Protein AF-A0A924KWG8-F1 (afdb_monomer_lite)

pLDDT: mean 89.75, std 15.03, range [38.03, 98.75]

Sequence (247 aa):
MNLPKLALPILLLSLVAGCERKPQADQVEQKSQVKQSAAPIAPAPQITFTQWGPNSTPVGEVFNKQPNGQSAIWFGITASTALTGMEGWFGDKRLDEASVNQTGGALIVPSDLLSKPGRFPVYLVHTASKKRYDLGSFDVLPSEKDVPSLTISKWGPDSTVKGQVFNKQSNGASAIWWQAEGWVNPKAMEVWFDKQKLQDAALVSYKGGSVLVPQSAITSVGKFPVYLVHKSSGTKYEIGTFEVTAK

Structure (mmCIF, N/CA/C/O backbone):
data_AF-A0A924KWG8-F1
#
_entry.id   AF-A0A924KWG8-F1
#
loop_
_atom_site.group_PDB
_atom_site.id
_atom_site.type_symbol
_atom_site.label_atom_id
_atom_site.label_alt_id
_atom_site.label_comp_id
_atom_site.label_asym_id
_atom_site.label_entity_id
_atom_site.label_seq_id
_atom_site.pdbx_PDB_ins_code
_atom_site.Cartn_x
_atom_site.Cartn_y
_atom_site.Cartn_z
_atom_site.occupancy
_atom_site.B_iso_or_equiv
_atom_site.auth_seq_id
_atom_site.auth_comp_id
_atom_site.auth_asym_id
_atom_site.auth_atom_id
_atom_site.pdbx_PDB_model_num
ATOM 1 N N . MET A 1 1 ? -27.344 -35.890 -7.525 1.00 45.84 1 MET A N 1
ATOM 2 C CA . MET A 1 1 ? -26.185 -35.262 -8.195 1.00 45.84 1 MET A CA 1
ATOM 3 C C . MET A 1 1 ? -25.057 -36.279 -8.206 1.00 45.84 1 MET A C 1
ATOM 5 O O . MET A 1 1 ? -24.528 -36.592 -7.150 1.00 45.84 1 MET A O 1
ATOM 9 N N . ASN A 1 2 ? -24.790 -36.872 -9.371 1.00 38.59 2 ASN A N 1
ATOM 10 C CA . ASN A 1 2 ? -23.779 -37.914 -9.560 1.00 38.59 2 ASN A CA 1
ATOM 11 C C . ASN A 1 2 ? -22.414 -37.271 -9.840 1.00 38.59 2 ASN A C 1
ATOM 13 O O . ASN A 1 2 ? -22.281 -36.517 -10.800 1.00 38.59 2 ASN A O 1
ATOM 17 N N . LEU A 1 3 ? -21.416 -37.582 -9.013 1.00 38.03 3 LEU A N 1
ATOM 18 C CA . LEU A 1 3 ? -20.009 -37.252 -9.249 1.00 38.03 3 LEU A CA 1
ATOM 19 C C . LEU A 1 3 ? -19.365 -38.341 -10.125 1.00 38.03 3 LEU A C 1
ATOM 21 O O . LEU A 1 3 ? -19.467 -39.519 -9.768 1.00 38.03 3 LEU A O 1
ATOM 25 N N . PRO A 1 4 ? -18.671 -38.005 -11.226 1.00 56.59 4 PRO A N 1
ATOM 26 C CA . PRO A 1 4 ? -17.853 -38.976 -11.935 1.00 56.59 4 PRO A CA 1
ATOM 27 C C . PRO A 1 4 ? -16.483 -39.132 -11.256 1.00 56.59 4 PRO A C 1
ATOM 29 O O . PRO A 1 4 ? -15.797 -38.160 -10.944 1.00 56.59 4 PRO A O 1
ATOM 32 N N . LYS A 1 5 ? -16.088 -40.392 -11.043 1.00 51.19 5 LYS A N 1
ATOM 33 C CA . LYS A 1 5 ? -14.739 -40.809 -10.638 1.00 51.19 5 LYS A CA 1
ATOM 34 C C . LYS A 1 5 ? -13.766 -40.526 -11.787 1.00 51.19 5 LYS A C 1
ATOM 36 O O . LYS A 1 5 ? -13.912 -41.125 -12.850 1.00 51.19 5 LYS A O 1
ATOM 41 N N . LEU A 1 6 ? -12.770 -39.662 -11.578 1.00 51.19 6 LEU A N 1
ATOM 42 C CA . LEU A 1 6 ? -11.629 -39.551 -12.491 1.00 51.19 6 LEU A CA 1
ATOM 43 C C . LEU A 1 6 ? -10.570 -40.593 -12.117 1.00 51.19 6 LEU A C 1
ATOM 45 O O . LEU A 1 6 ? -10.028 -40.584 -11.013 1.00 51.19 6 LEU A O 1
ATOM 49 N N . ALA A 1 7 ? -10.310 -41.495 -13.059 1.00 56.00 7 ALA A N 1
ATOM 50 C CA . ALA A 1 7 ? -9.232 -42.467 -13.016 1.00 56.00 7 ALA A CA 1
ATOM 51 C C . ALA A 1 7 ? -7.893 -41.801 -13.378 1.00 56.00 7 ALA A C 1
ATOM 53 O O . ALA A 1 7 ? -7.806 -41.010 -14.316 1.00 56.00 7 ALA A O 1
ATOM 54 N N . LEU A 1 8 ? -6.859 -42.148 -12.614 1.00 46.31 8 LEU A N 1
ATOM 55 C CA . LEU A 1 8 ? -5.464 -41.752 -12.796 1.00 46.31 8 LEU A CA 1
ATOM 56 C C . LEU A 1 8 ? -4.828 -42.598 -13.919 1.00 46.31 8 LEU A C 1
ATOM 58 O O . LEU A 1 8 ? -4.894 -43.827 -13.822 1.00 46.31 8 LEU A O 1
ATOM 62 N N . PRO A 1 9 ? -4.175 -42.022 -14.944 1.00 58.09 9 PRO A N 1
ATOM 63 C CA . PRO A 1 9 ? -3.347 -42.809 -15.844 1.00 58.09 9 PRO A CA 1
ATOM 64 C C . PRO A 1 9 ? -1.924 -42.949 -15.288 1.00 58.09 9 PRO A C 1
ATOM 66 O O . PRO A 1 9 ? -1.241 -41.976 -14.973 1.00 58.09 9 PRO A O 1
ATOM 69 N N . ILE A 1 10 ? -1.502 -44.207 -15.188 1.00 51.00 10 ILE A N 1
ATOM 70 C CA . ILE A 1 10 ? -0.137 -44.674 -14.943 1.00 51.00 10 ILE A CA 1
ATOM 71 C C . ILE A 1 10 ? 0.701 -44.347 -16.186 1.00 51.00 10 ILE A C 1
ATOM 73 O O . ILE A 1 10 ? 0.379 -44.812 -17.279 1.00 51.00 10 ILE A O 1
ATOM 77 N N . LEU A 1 11 ? 1.772 -43.561 -16.034 1.00 53.34 11 LEU A N 1
ATOM 78 C CA . LEU A 1 11 ? 2.724 -43.293 -17.113 1.00 53.34 11 LEU A CA 1
ATOM 79 C C . LEU A 1 11 ? 3.871 -44.317 -17.058 1.00 53.34 11 LEU A C 1
ATOM 81 O O . LEU A 1 11 ? 4.620 -44.375 -16.084 1.00 53.34 11 LEU A O 1
ATOM 85 N N . LEU A 1 12 ? 3.976 -45.130 -18.113 1.00 54.12 12 LEU A N 1
ATOM 86 C CA . LEU A 1 12 ? 5.040 -46.107 -18.345 1.00 54.12 12 LEU A CA 1
ATOM 87 C C . LEU A 1 12 ? 6.402 -45.421 -18.564 1.00 54.12 12 LEU A C 1
ATOM 89 O O . LEU A 1 12 ? 6.546 -44.576 -19.447 1.00 54.12 12 LEU A O 1
ATOM 93 N N . LEU A 1 13 ? 7.423 -45.877 -17.829 1.00 50.53 13 LEU A N 1
ATOM 94 C CA . LEU A 1 13 ? 8.836 -45.691 -18.169 1.00 50.53 13 LEU A CA 1
ATOM 95 C C . LEU A 1 13 ? 9.168 -46.492 -19.436 1.00 50.53 13 LEU A C 1
ATOM 97 O O . LEU A 1 13 ? 9.014 -47.711 -19.453 1.00 50.53 13 LEU A O 1
ATOM 101 N N . SER A 1 14 ? 9.692 -45.822 -20.462 1.00 56.50 14 SER A N 1
ATOM 102 C CA . SER A 1 14 ? 10.343 -46.475 -21.602 1.00 56.50 14 SER A CA 1
ATOM 103 C C . SER A 1 14 ? 11.849 -46.229 -21.526 1.00 56.50 14 SER A C 1
ATOM 105 O O . SER A 1 14 ? 12.318 -45.121 -21.776 1.00 56.50 14 SER A O 1
ATOM 107 N N . LEU A 1 15 ? 12.598 -47.270 -21.153 1.00 54.81 15 LEU A N 1
ATOM 108 C CA . LEU A 1 15 ? 14.038 -47.370 -21.379 1.00 54.81 15 LEU A CA 1
ATOM 109 C C . LEU A 1 15 ? 14.273 -47.589 -22.877 1.00 54.81 15 LEU A C 1
ATOM 111 O O . LEU A 1 15 ? 13.795 -48.580 -23.426 1.00 54.81 15 LEU A O 1
ATOM 115 N N . VAL A 1 16 ? 15.039 -46.710 -23.523 1.00 61.69 16 VAL A N 1
ATOM 116 C CA . VAL A 1 16 ? 15.613 -46.992 -24.844 1.00 61.69 16 VAL A CA 1
ATOM 117 C C . VAL A 1 16 ? 17.122 -47.089 -24.694 1.00 61.69 16 VAL A C 1
ATOM 119 O O . VAL A 1 16 ? 17.798 -46.148 -24.280 1.00 61.69 16 VAL A O 1
ATOM 122 N N . ALA A 1 17 ? 17.610 -48.289 -24.984 1.00 55.50 17 ALA A N 1
ATOM 123 C CA . ALA A 1 17 ? 19.002 -48.678 -24.984 1.00 55.50 17 ALA A CA 1
ATOM 124 C C . ALA A 1 17 ? 19.715 -48.235 -26.272 1.00 55.50 17 ALA A C 1
ATOM 126 O O . ALA A 1 17 ? 19.131 -48.246 -27.350 1.00 55.50 17 ALA A O 1
ATOM 127 N N . GLY A 1 18 ? 21.004 -47.922 -26.121 1.00 46.59 18 GLY A N 1
ATOM 128 C CA . GLY A 1 18 ? 22.089 -48.413 -26.975 1.00 46.59 18 GLY A CA 1
ATOM 129 C C . GLY A 1 18 ? 22.085 -48.054 -28.463 1.00 46.59 18 GLY A C 1
ATOM 130 O O . GLY A 1 18 ? 21.481 -48.741 -29.277 1.00 46.59 18 GLY A O 1
ATOM 131 N N . CYS A 1 19 ? 22.932 -47.094 -28.837 1.00 56.31 19 CYS A N 1
ATOM 132 C CA . CYS A 1 19 ? 23.615 -47.120 -30.131 1.00 56.31 19 CYS A CA 1
ATOM 133 C C . CYS A 1 19 ? 25.109 -46.849 -29.924 1.00 56.31 19 CYS A C 1
ATOM 135 O O . CYS A 1 19 ? 25.508 -45.787 -29.441 1.00 56.31 19 CYS A O 1
ATOM 137 N N . GLU A 1 20 ? 25.906 -47.859 -30.272 1.00 56.88 20 GLU A N 1
ATOM 138 C CA . GLU A 1 20 ? 27.366 -47.870 -30.322 1.00 56.88 20 GLU A CA 1
ATOM 139 C C . GLU A 1 20 ? 27.915 -46.721 -31.178 1.00 56.88 20 GLU A C 1
ATOM 141 O O . GLU A 1 20 ? 27.509 -46.521 -32.324 1.00 56.88 20 GLU A O 1
ATOM 146 N N . ARG A 1 21 ? 28.899 -45.988 -30.644 1.00 57.09 21 ARG A N 1
ATOM 147 C CA . ARG A 1 21 ? 29.742 -45.079 -31.428 1.00 57.09 21 ARG A CA 1
ATOM 148 C C . ARG A 1 21 ? 31.073 -45.755 -31.737 1.00 57.09 21 ARG A C 1
ATOM 150 O O . ARG A 1 21 ? 31.808 -46.131 -30.829 1.00 57.09 21 ARG A O 1
ATOM 157 N N . LYS A 1 22 ? 31.380 -45.855 -33.032 1.00 62.22 22 LYS A N 1
ATOM 158 C CA . LYS A 1 22 ? 32.708 -46.190 -33.561 1.00 62.22 22 LYS A CA 1
ATOM 159 C C . LYS A 1 22 ? 33.747 -45.138 -33.132 1.00 62.22 22 LYS A C 1
ATOM 161 O O . LYS A 1 22 ? 33.425 -43.949 -33.158 1.00 62.22 22 LYS A O 1
ATOM 166 N N . PRO A 1 23 ? 34.990 -45.540 -32.817 1.00 57.09 23 PRO A N 1
ATOM 167 C CA . PRO A 1 23 ? 36.096 -44.610 -32.629 1.00 57.09 23 PRO A CA 1
ATOM 168 C C . PRO A 1 23 ? 36.528 -44.063 -33.996 1.00 57.09 23 PRO A C 1
ATOM 170 O O . PRO A 1 23 ? 36.961 -44.815 -34.869 1.00 57.09 23 PRO A O 1
ATOM 173 N N . GLN A 1 24 ? 36.359 -42.756 -34.197 1.00 57.97 24 GLN A N 1
ATOM 174 C CA . GLN A 1 24 ? 36.852 -42.048 -35.374 1.00 57.97 24 GLN A CA 1
ATOM 175 C C . GLN A 1 24 ? 38.184 -41.382 -35.029 1.00 57.97 24 GLN A C 1
ATOM 177 O O . GLN A 1 24 ? 38.319 -40.745 -33.988 1.00 57.97 24 GLN A O 1
ATOM 182 N N . ALA A 1 25 ? 39.151 -41.626 -35.908 1.00 54.94 25 ALA A N 1
ATOM 183 C CA . ALA A 1 25 ? 40.563 -41.320 -35.779 1.00 54.94 25 ALA A CA 1
ATOM 184 C C . ALA A 1 25 ? 40.878 -39.841 -35.511 1.00 54.94 25 ALA A C 1
ATOM 186 O O . ALA A 1 25 ? 40.199 -38.937 -36.001 1.00 54.94 25 ALA A O 1
ATOM 187 N N . ASP A 1 26 ? 41.974 -39.659 -34.778 1.00 54.81 26 ASP A N 1
ATOM 188 C CA . ASP A 1 26 ? 42.646 -38.409 -34.455 1.00 54.81 26 ASP A CA 1
ATOM 189 C C . ASP A 1 26 ? 42.812 -37.490 -35.673 1.00 54.81 26 ASP A C 1
ATOM 191 O O . ASP A 1 26 ? 43.593 -37.757 -36.589 1.00 54.81 26 ASP A O 1
ATOM 195 N N . GLN A 1 27 ? 42.114 -36.355 -35.646 1.00 54.59 27 GLN A N 1
ATOM 196 C CA . GLN A 1 27 ? 42.512 -35.163 -36.382 1.00 54.59 27 GLN A CA 1
ATOM 197 C C . GLN A 1 27 ? 43.046 -34.151 -35.374 1.00 54.59 27 GLN A C 1
ATOM 199 O O . GLN A 1 27 ? 42.319 -33.635 -34.526 1.00 54.59 27 GLN A O 1
ATOM 204 N N . VAL A 1 28 ? 44.349 -33.895 -35.459 1.00 57.12 28 VAL A N 1
ATOM 205 C CA . VAL A 1 28 ? 45.035 -32.826 -34.733 1.00 57.12 28 VAL A CA 1
ATOM 206 C C . VAL A 1 28 ? 44.591 -31.499 -35.347 1.00 57.12 28 VAL A C 1
ATOM 208 O O . VAL A 1 28 ? 45.223 -30.958 -36.250 1.00 57.12 28 VAL A O 1
ATOM 211 N N . GLU A 1 29 ? 43.452 -30.997 -34.883 1.00 57.47 29 GLU A N 1
ATOM 212 C CA . GLU A 1 29 ? 42.938 -29.679 -35.234 1.00 57.47 29 GLU A CA 1
ATOM 213 C C . GLU A 1 29 ? 43.755 -28.628 -34.467 1.00 57.47 29 GLU A C 1
ATOM 215 O O . GLU A 1 29 ? 43.632 -28.456 -33.250 1.00 57.47 29 GLU A O 1
ATOM 220 N N . GLN A 1 30 ? 44.667 -27.961 -35.181 1.00 56.34 30 GLN A N 1
ATOM 221 C CA . GLN A 1 30 ? 45.431 -26.824 -34.677 1.00 56.34 30 GLN A CA 1
ATOM 222 C C . GLN A 1 30 ? 44.464 -25.723 -34.225 1.00 56.34 30 GLN A C 1
ATOM 224 O O . GLN A 1 30 ? 43.938 -24.951 -35.027 1.00 56.34 30 GLN A O 1
ATOM 229 N N . LYS A 1 31 ? 44.250 -25.642 -32.907 1.00 57.22 31 LYS A N 1
ATOM 230 C CA . LYS A 1 31 ? 43.544 -24.551 -32.231 1.00 57.22 31 LYS A CA 1
ATOM 231 C C . LYS A 1 31 ? 44.324 -23.248 -32.399 1.00 57.22 31 LYS A C 1
ATOM 233 O O . LYS A 1 31 ? 45.087 -22.848 -31.523 1.00 57.22 31 LYS A O 1
ATOM 238 N N . SER A 1 32 ? 44.101 -22.567 -33.516 1.00 58.53 32 SER A N 1
ATOM 239 C CA . SER A 1 32 ? 44.408 -21.148 -33.661 1.00 58.53 32 SER A CA 1
ATOM 240 C C . SER A 1 32 ? 43.569 -20.376 -32.646 1.00 58.53 32 SER A C 1
ATOM 242 O O . SER A 1 32 ? 42.398 -20.078 -32.874 1.00 58.53 32 SER A O 1
ATOM 244 N N . GLN A 1 33 ? 44.158 -20.088 -31.485 1.00 59.59 33 GLN A N 1
ATOM 245 C CA . GLN A 1 33 ? 43.604 -19.163 -30.505 1.00 59.59 33 GLN A CA 1
ATOM 246 C C . GLN A 1 33 ? 43.628 -17.755 -31.106 1.00 59.59 33 GLN A C 1
ATOM 248 O O . GLN A 1 33 ? 44.556 -16.976 -30.890 1.00 59.59 33 GLN A O 1
ATOM 253 N N . VAL A 1 34 ? 42.591 -17.417 -31.873 1.00 61.91 34 VAL A N 1
ATOM 254 C CA . VAL A 1 34 ? 42.269 -16.022 -32.162 1.00 61.91 34 VAL A CA 1
ATOM 255 C C . VAL A 1 34 ? 41.929 -15.397 -30.817 1.00 61.91 34 VAL A C 1
ATOM 257 O O . VAL A 1 34 ? 40.887 -15.672 -30.225 1.00 61.91 34 VAL A O 1
ATOM 260 N N . LYS A 1 35 ? 42.864 -14.603 -30.298 1.00 67.38 35 LYS A N 1
ATOM 261 C CA . LYS A 1 35 ? 42.710 -13.780 -29.101 1.00 67.38 35 LYS A CA 1
ATOM 262 C C . LYS A 1 35 ? 41.623 -12.748 -29.411 1.00 67.38 35 LYS A C 1
ATOM 264 O O . LYS A 1 35 ? 41.917 -11.653 -29.881 1.00 67.38 35 LYS A O 1
ATOM 269 N N . GLN A 1 36 ? 40.363 -13.151 -29.257 1.00 66.81 36 GLN A N 1
ATOM 270 C CA . GLN A 1 36 ? 39.187 -12.332 -29.514 1.00 66.81 36 GLN A CA 1
ATOM 271 C C . GLN A 1 36 ? 39.224 -11.171 -28.522 1.00 66.81 36 GLN A C 1
ATOM 273 O O . GLN A 1 36 ? 38.856 -11.311 -27.357 1.00 66.81 36 GLN A O 1
ATOM 278 N N . SER A 1 37 ? 39.780 -10.044 -28.968 1.00 71.88 37 SER A N 1
ATOM 279 C CA . SER A 1 37 ? 39.807 -8.805 -28.205 1.00 71.88 37 SER A CA 1
ATOM 280 C C . SER A 1 37 ? 38.360 -8.428 -27.919 1.00 71.88 37 SER A C 1
ATOM 282 O O . SER A 1 37 ? 37.619 -8.091 -28.842 1.00 71.88 37 SER A O 1
ATOM 284 N N . ALA A 1 38 ? 37.941 -8.548 -26.660 1.00 76.75 38 ALA A N 1
ATOM 285 C CA . ALA A 1 38 ? 36.608 -8.146 -26.247 1.00 76.75 38 ALA A CA 1
ATOM 286 C C . ALA A 1 38 ? 36.394 -6.682 -26.655 1.00 76.75 38 ALA A C 1
ATOM 288 O O . ALA A 1 38 ? 37.224 -5.822 -26.352 1.00 76.75 38 ALA A O 1
ATOM 289 N N . ALA A 1 39 ? 35.313 -6.414 -27.390 1.00 75.19 39 ALA A N 1
ATOM 290 C CA . ALA A 1 39 ? 34.938 -5.051 -27.730 1.00 75.19 39 ALA A CA 1
ATOM 291 C C . ALA A 1 39 ? 34.763 -4.237 -26.432 1.00 75.19 39 ALA A C 1
ATOM 293 O O . ALA A 1 39 ? 34.275 -4.784 -25.436 1.00 75.19 39 ALA A O 1
ATOM 294 N N . PRO A 1 40 ? 35.163 -2.954 -26.414 1.00 79.75 40 PRO A N 1
ATOM 295 C CA . PRO A 1 40 ? 35.007 -2.113 -25.236 1.00 79.75 40 PRO A CA 1
ATOM 296 C C . PRO A 1 40 ? 33.532 -2.067 -24.816 1.00 79.75 40 PRO A C 1
ATOM 298 O O . PRO A 1 40 ? 32.649 -1.769 -25.620 1.00 79.75 40 PRO A O 1
ATOM 301 N N . ILE A 1 41 ? 33.271 -2.395 -23.548 1.00 80.94 41 ILE A N 1
ATOM 302 C CA . ILE A 1 41 ? 31.929 -2.380 -22.960 1.00 80.94 41 ILE A CA 1
ATOM 303 C C . ILE A 1 41 ? 31.443 -0.929 -22.951 1.00 80.94 41 ILE A C 1
ATOM 305 O O . ILE A 1 41 ? 32.111 -0.058 -22.391 1.00 80.94 41 ILE A O 1
ATOM 309 N N . ALA A 1 42 ? 30.292 -0.662 -23.571 1.00 80.00 42 ALA A N 1
ATOM 310 C CA . ALA A 1 42 ? 29.706 0.673 -23.578 1.00 80.00 42 ALA A CA 1
ATOM 311 C C . ALA A 1 42 ? 29.501 1.180 -22.133 1.00 80.00 42 ALA A C 1
ATOM 313 O O . ALA A 1 42 ? 29.028 0.417 -21.279 1.00 80.00 42 ALA A O 1
ATOM 314 N N . PRO A 1 43 ? 29.849 2.446 -21.831 1.00 88.12 43 PRO A N 1
ATOM 315 C CA . PRO A 1 43 ? 29.686 2.992 -20.491 1.00 88.12 43 PRO A CA 1
ATOM 316 C C . PRO A 1 43 ? 28.209 2.993 -20.085 1.00 88.12 43 PRO A C 1
ATOM 318 O O . PRO A 1 43 ? 27.319 3.219 -20.902 1.00 88.12 43 PRO A O 1
ATOM 321 N N . ALA A 1 44 ? 27.942 2.739 -18.804 1.00 92.00 44 ALA A N 1
ATOM 322 C CA . ALA A 1 44 ? 26.581 2.753 -18.283 1.00 92.00 44 ALA A CA 1
ATOM 323 C C . ALA A 1 44 ? 26.008 4.182 -18.285 1.00 92.00 44 ALA A C 1
ATOM 325 O O . ALA A 1 44 ? 26.713 5.103 -17.852 1.00 92.00 44 ALA A O 1
ATOM 326 N N . PRO A 1 45 ? 24.735 4.382 -18.670 1.00 94.25 45 PRO A N 1
ATOM 327 C CA . PRO A 1 45 ? 24.126 5.701 -18.612 1.00 94.25 45 PRO A CA 1
ATOM 328 C C . PRO A 1 45 ? 24.006 6.202 -17.166 1.00 94.25 45 PRO A C 1
ATOM 330 O O . PRO A 1 45 ? 23.902 5.424 -16.210 1.00 94.25 45 PRO A O 1
ATOM 333 N N . GLN A 1 46 ? 24.009 7.519 -16.980 1.00 95.38 46 GLN A N 1
ATOM 334 C CA . GLN A 1 46 ? 23.593 8.128 -15.716 1.00 95.38 46 GLN A CA 1
ATOM 335 C C . GLN A 1 46 ? 22.114 8.472 -15.840 1.00 95.38 46 GLN A C 1
ATOM 337 O O . GLN A 1 46 ? 21.738 9.211 -16.747 1.00 95.38 46 GLN A O 1
ATOM 342 N N . ILE A 1 47 ? 21.295 7.887 -14.967 1.00 96.62 47 ILE A N 1
ATOM 343 C CA . ILE A 1 47 ? 19.837 8.013 -14.979 1.00 96.62 47 ILE A CA 1
ATOM 344 C C . ILE A 1 47 ? 19.397 8.471 -13.594 1.00 96.62 47 ILE A C 1
ATOM 346 O O . ILE A 1 47 ? 19.790 7.864 -12.596 1.00 96.62 47 ILE A O 1
ATOM 350 N N . THR A 1 48 ? 18.545 9.491 -13.558 1.00 97.31 48 THR A N 1
ATOM 351 C CA . THR A 1 48 ? 17.835 9.930 -12.353 1.00 97.31 48 THR A CA 1
ATOM 352 C C . THR A 1 48 ? 16.338 9.873 -12.619 1.00 97.31 48 THR A C 1
ATOM 354 O O . THR A 1 48 ? 15.873 10.492 -13.575 1.00 97.31 48 THR A O 1
ATOM 357 N N . PHE A 1 49 ? 15.580 9.159 -11.782 1.00 97.62 49 PHE A N 1
ATOM 358 C CA . PHE A 1 49 ? 14.116 9.162 -11.842 1.00 97.62 49 PHE A CA 1
ATOM 359 C C . PHE A 1 49 ? 13.561 10.447 -11.237 1.00 97.62 49 PHE A C 1
ATOM 361 O O . PHE A 1 49 ? 13.943 10.835 -10.135 1.00 97.62 49 PHE A O 1
ATOM 368 N N . THR A 1 50 ? 12.656 11.103 -11.958 1.00 97.81 50 THR A N 1
ATOM 369 C CA . THR A 1 50 ? 12.003 12.339 -11.502 1.00 97.81 50 THR A CA 1
ATOM 370 C C . THR A 1 50 ? 10.633 12.063 -10.893 1.00 97.81 50 THR A C 1
ATOM 372 O O . THR A 1 50 ? 10.236 12.721 -9.938 1.00 97.81 50 THR A O 1
ATOM 375 N N . GLN A 1 51 ? 9.913 11.078 -11.432 1.00 97.81 51 GLN A N 1
ATOM 376 C CA . GLN A 1 51 ? 8.574 10.668 -11.005 1.00 97.81 51 GLN A CA 1
ATOM 377 C C . GLN A 1 51 ? 8.218 9.315 -11.624 1.00 97.81 51 GLN A C 1
ATOM 379 O O . GLN A 1 51 ? 8.785 8.940 -12.650 1.00 97.81 51 GLN A O 1
ATOM 384 N N . TRP A 1 52 ? 7.271 8.590 -11.032 1.00 98.50 52 TRP A N 1
ATOM 385 C CA . TRP A 1 52 ? 6.725 7.366 -11.614 1.00 98.50 52 TRP A CA 1
ATOM 386 C C . TRP A 1 52 ? 5.374 7.012 -10.994 1.00 98.50 52 TRP A C 1
ATOM 388 O O . TRP A 1 52 ? 5.059 7.444 -9.882 1.00 98.50 52 TRP A O 1
ATOM 398 N N . GLY A 1 53 ? 4.572 6.217 -11.701 1.00 97.81 53 GLY A N 1
ATOM 399 C CA . GLY A 1 53 ? 3.319 5.722 -11.156 1.00 97.81 53 GLY A CA 1
ATOM 400 C C . GLY A 1 53 ? 2.487 4.842 -12.099 1.00 97.81 53 GLY A C 1
ATOM 401 O O . GLY A 1 53 ? 2.793 4.720 -13.286 1.00 97.81 53 GLY A O 1
ATOM 402 N N . PRO A 1 54 ? 1.396 4.250 -11.579 1.00 97.81 54 PRO A N 1
ATOM 403 C CA . PRO A 1 54 ? 1.048 4.179 -10.157 1.00 97.81 54 PRO A CA 1
ATOM 404 C C . PRO A 1 54 ? 2.038 3.301 -9.375 1.00 97.81 54 PRO A C 1
ATOM 406 O O . PRO A 1 54 ? 2.872 2.613 -9.958 1.00 97.81 54 PRO A O 1
ATOM 409 N N . ASN A 1 55 ? 1.948 3.339 -8.047 1.00 96.88 55 ASN A N 1
ATOM 410 C CA . ASN A 1 55 ? 2.794 2.563 -7.133 1.00 96.88 55 ASN A CA 1
ATOM 411 C C . ASN A 1 55 ? 2.044 1.412 -6.440 1.00 96.88 55 ASN A C 1
ATOM 413 O O . ASN A 1 55 ? 2.624 0.724 -5.605 1.00 96.88 55 ASN A O 1
ATOM 417 N N . SER A 1 56 ? 0.763 1.208 -6.753 1.00 95.12 56 SER A N 1
ATOM 418 C CA . SER A 1 56 ? -0.024 0.097 -6.224 1.00 95.12 56 SER A CA 1
ATOM 419 C C . SER A 1 56 ? -1.247 -0.219 -7.084 1.00 95.12 56 SER A C 1
ATOM 421 O O . SER A 1 56 ? -1.690 0.618 -7.873 1.00 95.12 56 SER A O 1
ATOM 423 N N . THR A 1 57 ? -1.791 -1.427 -6.922 1.00 94.81 57 THR A N 1
ATOM 424 C CA . THR A 1 57 ? -3.086 -1.858 -7.480 1.00 94.81 57 THR A CA 1
ATOM 425 C C . THR A 1 57 ? -3.675 -2.994 -6.637 1.00 94.81 57 THR A C 1
ATOM 427 O O . THR A 1 57 ? -2.901 -3.766 -6.068 1.00 94.81 57 THR A O 1
ATOM 430 N N . PRO A 1 58 ? -5.002 -3.156 -6.523 1.00 92.44 58 PRO A N 1
ATOM 431 C CA . PRO A 1 58 ? -5.581 -4.385 -5.984 1.00 92.44 58 PRO A CA 1
ATOM 432 C C . PRO A 1 58 ? -5.271 -5.609 -6.860 1.00 92.44 58 PRO A C 1
ATOM 434 O O . PRO A 1 58 ? -5.068 -5.491 -8.069 1.00 92.44 58 PRO A O 1
ATOM 437 N N . VAL A 1 59 ? -5.254 -6.801 -6.259 1.00 94.06 59 VAL A N 1
ATOM 438 C CA . VAL A 1 59 ? -5.060 -8.070 -6.974 1.00 94.06 59 VAL A CA 1
ATOM 439 C C . VAL A 1 59 ? -6.027 -8.176 -8.146 1.00 94.06 59 VAL A C 1
ATOM 441 O O . VAL A 1 59 ? -7.237 -8.009 -7.996 1.00 94.06 59 VAL A O 1
ATOM 444 N N . GLY A 1 60 ? -5.475 -8.491 -9.315 1.00 94.19 60 GLY A N 1
ATOM 445 C CA . GLY A 1 60 ? -6.225 -8.686 -10.552 1.00 94.19 60 GLY A CA 1
ATOM 446 C C . GLY A 1 60 ? -6.766 -7.406 -11.194 1.00 94.19 60 GLY A C 1
ATOM 447 O O . GLY A 1 60 ? -7.313 -7.488 -12.293 1.00 94.19 60 GLY A O 1
ATOM 448 N N . GLU A 1 61 ? -6.607 -6.233 -10.574 1.00 94.81 61 GLU A N 1
ATOM 449 C CA . GLU A 1 61 ? -7.057 -4.973 -11.163 1.00 94.81 61 GLU A CA 1
ATOM 450 C C . GLU A 1 61 ? -6.037 -4.412 -12.159 1.00 94.81 61 GLU A C 1
ATOM 452 O O . GLU A 1 61 ? -4.840 -4.284 -11.880 1.00 94.81 61 GLU A O 1
ATOM 457 N N . VAL A 1 62 ? -6.547 -4.047 -13.338 1.00 96.50 62 VAL A N 1
ATOM 458 C CA . VAL A 1 62 ? -5.781 -3.375 -14.390 1.00 96.50 62 VAL A CA 1
ATOM 459 C C . VAL A 1 62 ? -5.715 -1.876 -14.098 1.00 96.50 62 VAL A C 1
ATOM 461 O O . VAL A 1 62 ? -6.724 -1.256 -13.773 1.00 96.50 62 VAL A O 1
ATOM 464 N N . PHE A 1 63 ? -4.544 -1.274 -14.289 1.00 97.44 63 PHE A N 1
ATOM 465 C CA . PHE A 1 63 ? -4.297 0.159 -14.106 1.00 97.44 63 PHE A CA 1
ATOM 466 C C . PHE A 1 63 ? -3.592 0.734 -15.333 1.00 97.44 63 PHE A C 1
ATOM 468 O O . PHE A 1 63 ? -2.852 0.017 -15.996 1.00 97.44 63 PHE A O 1
ATOM 475 N N . ASN A 1 64 ? -3.788 2.022 -15.645 1.00 97.50 64 ASN A N 1
ATOM 476 C CA . ASN A 1 64 ? -3.228 2.649 -16.857 1.00 97.50 64 ASN A CA 1
ATOM 477 C C . ASN A 1 64 ? -3.346 1.736 -18.091 1.00 97.50 64 ASN A C 1
ATOM 479 O O . ASN A 1 64 ? -2.354 1.439 -18.761 1.00 97.50 64 ASN A O 1
ATOM 483 N N . LYS A 1 65 ? -4.558 1.224 -18.326 1.00 97.88 65 LYS A N 1
ATOM 484 C CA . LYS A 1 65 ? -4.828 0.188 -19.322 1.00 97.88 65 LYS A CA 1
ATOM 485 C C . LYS A 1 65 ? -4.304 0.604 -20.698 1.00 97.88 65 LYS A C 1
ATOM 487 O O . LYS A 1 65 ? -4.711 1.633 -21.232 1.00 97.88 65 LYS A O 1
ATOM 492 N N . GLN A 1 66 ? -3.427 -0.212 -21.264 1.00 97.44 66 GLN A N 1
ATOM 493 C CA . GLN A 1 66 ? -2.890 -0.024 -22.609 1.00 97.44 66 GLN A CA 1
ATOM 494 C C . GLN A 1 66 ? -3.837 -0.612 -23.668 1.00 97.44 66 GLN A C 1
ATOM 496 O O . GLN A 1 66 ? -4.753 -1.364 -23.319 1.00 97.44 66 GLN A O 1
ATOM 501 N N . PRO A 1 67 ? -3.644 -0.315 -24.969 1.00 96.31 67 PRO A N 1
ATOM 502 C CA . PRO A 1 67 ? -4.492 -0.861 -26.034 1.00 96.31 67 PRO A CA 1
ATOM 503 C C . PRO A 1 67 ? -4.567 -2.397 -26.058 1.00 96.31 67 PRO A C 1
ATOM 505 O O . PRO A 1 67 ? -5.603 -2.951 -26.414 1.00 96.31 67 PRO A O 1
ATOM 508 N N . ASN A 1 68 ? -3.508 -3.087 -25.619 1.00 92.75 68 ASN A N 1
ATOM 509 C CA . ASN A 1 68 ? -3.470 -4.549 -25.478 1.00 92.75 68 ASN A CA 1
ATOM 510 C C . ASN A 1 68 ? -4.224 -5.074 -24.230 1.00 92.75 68 ASN A C 1
ATOM 512 O O . ASN A 1 68 ? -4.293 -6.278 -24.001 1.00 92.75 68 ASN A O 1
ATOM 516 N N . GLY A 1 69 ? -4.783 -4.181 -23.410 1.00 96.19 69 GLY A N 1
ATOM 517 C CA . GLY A 1 69 ? -5.518 -4.492 -22.190 1.00 96.19 69 GLY A CA 1
ATOM 518 C C . GLY A 1 69 ? -4.668 -4.690 -20.934 1.00 96.19 69 GLY A C 1
ATOM 519 O O . GLY A 1 69 ? -5.248 -4.854 -19.863 1.00 96.19 69 GLY A O 1
ATOM 520 N N . GLN A 1 70 ? -3.338 -4.653 -21.040 1.00 97.81 70 GLN A N 1
ATOM 521 C CA . GLN A 1 70 ? -2.422 -4.812 -19.911 1.00 97.81 70 GLN A CA 1
ATOM 522 C C . GLN A 1 70 ? -2.219 -3.502 -19.147 1.00 97.81 70 GLN A C 1
ATOM 524 O O . GLN A 1 70 ? -2.573 -2.416 -19.618 1.00 97.81 70 GLN A O 1
ATOM 529 N N . SER A 1 71 ? -1.644 -3.619 -17.952 1.00 98.44 71 SER A N 1
ATOM 530 C CA . SER A 1 71 ? -1.314 -2.471 -17.116 1.00 98.44 71 SER A CA 1
ATOM 531 C C . SER A 1 71 ? 0.029 -1.860 -17.502 1.00 98.44 71 SER A C 1
ATOM 533 O O . SER A 1 71 ? 0.917 -2.574 -17.965 1.00 98.44 71 SER A O 1
ATOM 535 N N . ALA A 1 72 ? 0.216 -0.561 -17.260 1.00 98.50 72 ALA A N 1
ATOM 536 C CA . ALA A 1 72 ? 1.504 0.099 -17.481 1.00 98.50 72 ALA A CA 1
ATOM 537 C C . ALA A 1 72 ? 1.924 1.017 -16.328 1.00 98.50 72 ALA A C 1
ATOM 539 O O . ALA A 1 72 ? 1.164 1.881 -15.881 1.00 98.50 72 ALA A O 1
ATOM 540 N N . ILE A 1 73 ? 3.171 0.869 -15.884 1.00 98.69 73 ILE A N 1
ATOM 541 C CA . ILE A 1 73 ? 3.826 1.805 -14.966 1.00 98.69 73 ILE A CA 1
ATOM 542 C C . ILE A 1 73 ? 4.571 2.830 -15.816 1.00 98.69 73 ILE A C 1
ATOM 544 O O . ILE A 1 73 ? 5.495 2.462 -16.538 1.00 98.69 73 ILE A O 1
ATOM 548 N N . TRP A 1 74 ? 4.187 4.102 -15.738 1.00 98.44 74 TRP A N 1
ATOM 549 C CA . TRP A 1 74 ? 4.925 5.185 -16.386 1.00 98.44 74 TRP A CA 1
ATOM 550 C C . TRP A 1 74 ? 6.007 5.720 -15.451 1.00 98.44 74 TRP A C 1
ATOM 552 O O . TRP A 1 74 ? 5.880 5.664 -14.227 1.00 98.44 74 TRP A O 1
ATOM 562 N N . PHE A 1 75 ? 7.072 6.266 -16.025 1.00 98.56 75 PHE A N 1
ATOM 563 C CA . PHE A 1 75 ? 8.131 6.923 -15.270 1.00 98.56 75 PHE A CA 1
ATOM 564 C C . PHE A 1 75 ? 8.775 8.047 -16.081 1.00 98.56 75 PHE A C 1
ATOM 566 O O . PHE A 1 75 ? 8.828 7.993 -17.307 1.00 98.56 75 PHE A O 1
ATOM 573 N N . GLY A 1 76 ? 9.266 9.067 -15.385 1.00 98.19 76 GLY A N 1
ATOM 574 C CA . GLY A 1 76 ? 10.071 10.156 -15.927 1.00 98.19 76 GLY A CA 1
ATOM 575 C C . GLY A 1 76 ? 11.527 10.014 -15.496 1.00 98.19 76 GLY A C 1
ATOM 576 O O . GLY A 1 76 ? 11.806 9.619 -14.360 1.00 98.19 76 GLY A O 1
ATOM 577 N N . ILE A 1 77 ? 12.456 10.343 -16.394 1.00 98.00 77 ILE A N 1
ATOM 578 C CA . ILE A 1 77 ? 13.896 10.340 -16.118 1.00 98.00 77 ILE A CA 1
ATOM 579 C C . ILE A 1 77 ? 14.602 11.549 -16.717 1.00 98.00 77 ILE A C 1
ATOM 581 O O . ILE A 1 77 ? 14.136 12.148 -17.680 1.00 98.00 77 ILE A O 1
ATOM 585 N N . THR A 1 78 ? 15.781 11.832 -16.170 1.00 96.81 78 THR A N 1
ATOM 586 C CA . THR A 1 78 ? 16.825 12.621 -16.825 1.00 96.81 78 THR A CA 1
ATOM 587 C C . THR A 1 78 ? 18.007 11.702 -17.110 1.00 96.81 78 THR A C 1
ATOM 589 O O . THR A 1 78 ? 18.514 11.053 -16.189 1.00 96.81 78 THR A O 1
ATOM 592 N N . ALA A 1 79 ? 18.453 11.647 -18.367 1.00 94.81 79 ALA A N 1
ATOM 593 C CA . ALA A 1 79 ? 19.601 10.848 -18.788 1.00 94.81 79 ALA A CA 1
ATOM 594 C C . ALA A 1 79 ? 20.627 11.687 -19.562 1.00 94.81 79 ALA A C 1
ATOM 596 O O . ALA A 1 79 ? 20.267 12.467 -20.438 1.00 94.81 79 ALA A O 1
ATOM 597 N N . SER A 1 80 ? 21.915 11.505 -19.260 1.00 89.69 80 SER A N 1
ATOM 598 C CA . SER A 1 80 ? 23.009 12.245 -19.918 1.00 89.69 80 SER A CA 1
ATOM 599 C C . SER A 1 80 ? 23.512 11.607 -21.218 1.00 89.69 80 SER A C 1
ATOM 601 O O . SER A 1 80 ? 24.350 12.181 -21.908 1.00 89.69 80 SER A O 1
ATOM 603 N N . THR A 1 81 ? 23.053 10.398 -21.538 1.00 88.62 81 THR A N 1
ATOM 604 C CA . THR A 1 81 ? 23.547 9.567 -22.647 1.00 88.62 81 THR A CA 1
ATOM 605 C C . THR A 1 81 ? 22.402 8.763 -23.265 1.00 88.62 81 THR A C 1
ATOM 607 O O . THR A 1 81 ? 21.285 8.747 -22.743 1.00 88.62 81 THR A O 1
ATOM 610 N N . ALA A 1 82 ? 22.658 8.123 -24.409 1.00 88.88 82 ALA A N 1
ATOM 611 C CA . ALA A 1 82 ? 21.686 7.250 -25.059 1.00 88.88 82 ALA A CA 1
ATOM 612 C C . ALA A 1 82 ? 21.312 6.055 -24.160 1.00 88.88 82 ALA A C 1
ATOM 614 O O . ALA A 1 82 ? 22.161 5.481 -23.483 1.00 88.88 82 ALA A O 1
ATOM 615 N N . LEU A 1 83 ? 20.035 5.667 -24.184 1.00 91.31 83 LEU A N 1
ATOM 616 C CA . LEU A 1 83 ? 19.455 4.626 -23.323 1.00 91.31 83 LEU A CA 1
ATOM 617 C C . LEU A 1 83 ? 19.255 3.299 -24.064 1.00 91.31 83 LEU A C 1
ATOM 619 O O . LEU A 1 83 ? 18.233 2.630 -23.928 1.00 91.31 83 LEU A O 1
ATOM 623 N N . THR A 1 84 ? 20.220 2.925 -24.896 1.00 92.75 84 THR A N 1
ATOM 624 C CA . THR A 1 84 ? 20.167 1.663 -25.637 1.00 92.75 84 THR A CA 1
ATOM 625 C C . THR A 1 84 ? 20.353 0.475 -24.697 1.00 92.75 84 THR A C 1
ATOM 627 O O . THR A 1 84 ? 21.234 0.497 -23.843 1.00 92.75 84 THR A O 1
ATOM 630 N N . GLY A 1 85 ? 19.562 -0.584 -24.882 1.00 94.50 85 GLY A N 1
ATOM 631 C CA . GLY A 1 85 ? 19.725 -1.827 -24.125 1.00 94.50 85 GLY A CA 1
ATOM 632 C C . GLY A 1 85 ? 19.253 -1.747 -22.672 1.00 94.50 85 GLY A C 1
ATOM 633 O O . GLY A 1 85 ? 19.847 -2.397 -21.812 1.00 94.50 85 GLY A O 1
ATOM 634 N N . MET A 1 86 ? 18.223 -0.950 -22.384 1.00 97.50 86 MET A N 1
ATOM 635 C CA . MET A 1 86 ? 17.540 -0.960 -21.089 1.00 97.50 86 MET A CA 1
ATOM 636 C C . MET A 1 86 ? 16.443 -2.031 -21.068 1.00 97.50 86 MET A C 1
ATOM 638 O O . MET A 1 86 ? 15.615 -2.086 -21.971 1.00 97.50 86 MET A O 1
ATOM 642 N N . GLU A 1 87 ? 16.411 -2.845 -20.017 1.00 98.12 87 GLU A N 1
ATOM 643 C CA . GLU A 1 87 ? 15.337 -3.803 -19.733 1.00 98.12 87 GLU A CA 1
ATOM 644 C C . GLU A 1 87 ? 14.545 -3.359 -18.501 1.00 98.12 87 GLU A C 1
ATOM 646 O O . GLU A 1 87 ? 15.129 -2.870 -17.533 1.00 98.12 87 GLU A O 1
ATOM 651 N N . GLY A 1 88 ? 13.226 -3.556 -18.521 1.00 98.38 88 GLY A N 1
ATOM 652 C CA . GLY A 1 88 ? 12.349 -3.322 -17.375 1.00 98.38 88 GLY A CA 1
ATOM 653 C C . GLY A 1 88 ? 12.106 -4.589 -16.563 1.00 98.38 88 GLY A C 1
ATOM 654 O O . GLY A 1 88 ? 11.980 -5.676 -17.126 1.00 98.38 88 GLY A O 1
ATOM 655 N N . TRP A 1 89 ? 12.018 -4.445 -15.243 1.00 98.69 89 TRP A N 1
ATOM 656 C CA . TRP A 1 89 ? 11.826 -5.560 -14.319 1.00 98.69 89 TRP A CA 1
ATOM 657 C C . TRP A 1 89 ? 10.755 -5.246 -13.274 1.00 98.69 89 TRP A C 1
ATOM 659 O O . TRP A 1 89 ? 10.648 -4.114 -12.794 1.00 98.69 89 TRP A O 1
ATOM 669 N N . PHE A 1 90 ? 9.987 -6.274 -12.912 1.00 98.50 90 PHE A N 1
ATOM 670 C CA . PHE A 1 90 ? 8.974 -6.245 -11.859 1.00 98.50 90 PHE A CA 1
ATOM 671 C C . PHE A 1 90 ? 9.183 -7.447 -10.934 1.00 98.50 90 PHE A C 1
ATOM 673 O O . PHE A 1 90 ? 8.961 -8.599 -11.316 1.00 98.50 90 PHE A O 1
ATOM 680 N N . GLY A 1 91 ? 9.666 -7.188 -9.720 1.00 97.75 91 GLY A N 1
ATOM 681 C CA . GLY A 1 91 ? 10.210 -8.235 -8.864 1.00 97.75 91 GLY A CA 1
ATOM 682 C C . GLY A 1 91 ? 11.409 -8.907 -9.530 1.00 97.75 91 GLY A C 1
ATOM 683 O O . GLY A 1 91 ? 12.353 -8.242 -9.963 1.00 97.75 91 GLY A O 1
ATOM 684 N N . ASP A 1 92 ? 11.330 -10.227 -9.656 1.00 97.69 92 ASP A N 1
ATOM 685 C CA . ASP A 1 92 ? 12.357 -11.051 -10.296 1.00 97.69 92 ASP A CA 1
ATOM 686 C C . ASP A 1 92 ? 12.008 -11.408 -11.752 1.00 97.69 92 ASP A C 1
ATOM 688 O O . ASP A 1 92 ? 12.702 -12.206 -12.381 1.00 97.69 92 ASP A O 1
ATOM 692 N N . LYS A 1 93 ? 10.926 -10.839 -12.309 1.00 98.31 93 LYS A N 1
ATOM 693 C CA . LYS A 1 93 ? 10.500 -11.092 -13.690 1.00 98.31 93 LYS A CA 1
ATOM 694 C C . LYS A 1 93 ? 10.912 -9.936 -14.595 1.00 98.31 93 LYS A C 1
ATOM 696 O O . LYS A 1 93 ? 10.516 -8.787 -14.378 1.00 98.31 93 LYS A O 1
ATOM 701 N N . ARG A 1 94 ? 11.673 -10.259 -15.644 1.00 98.44 94 ARG A N 1
ATOM 702 C CA . ARG A 1 94 ? 11.905 -9.349 -16.768 1.00 98.44 94 ARG A CA 1
ATOM 7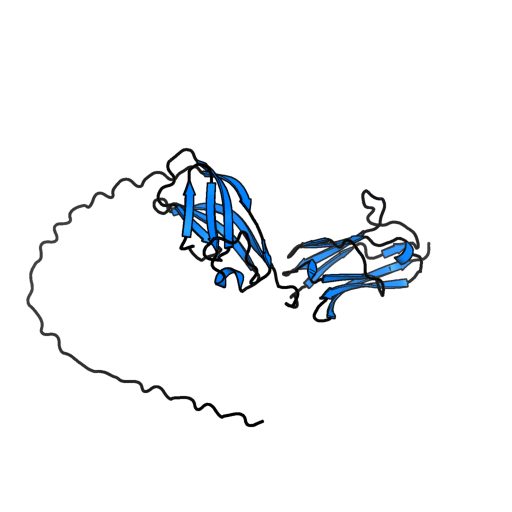03 C C . ARG A 1 94 ? 10.590 -9.133 -17.508 1.00 98.44 94 ARG A C 1
ATOM 705 O O . ARG A 1 94 ? 9.874 -10.094 -17.782 1.00 98.44 94 ARG A O 1
ATOM 712 N N . LEU A 1 95 ? 10.297 -7.886 -17.837 1.00 98.25 95 LEU A N 1
ATOM 713 C CA . LEU A 1 95 ? 9.132 -7.516 -18.627 1.00 98.25 95 LEU A CA 1
ATOM 714 C C . LEU A 1 95 ? 9.472 -7.603 -20.115 1.00 98.25 95 LEU A C 1
ATOM 716 O O . LEU A 1 95 ? 10.538 -7.153 -20.536 1.00 98.25 95 LEU A O 1
ATOM 720 N N . ASP A 1 96 ? 8.564 -8.179 -20.899 1.00 97.19 96 ASP A N 1
ATOM 721 C CA . ASP A 1 96 ? 8.759 -8.349 -22.344 1.00 97.19 96 ASP A CA 1
ATOM 722 C C . ASP A 1 96 ? 8.619 -7.025 -23.105 1.00 97.19 96 ASP A C 1
ATOM 724 O O . ASP A 1 96 ? 9.252 -6.826 -24.140 1.00 97.19 96 ASP A O 1
ATOM 728 N N . GLU A 1 97 ? 7.832 -6.095 -22.562 1.00 96.38 97 GLU A N 1
ATOM 729 C CA . GLU A 1 97 ? 7.563 -4.796 -23.164 1.00 96.38 97 GLU A CA 1
ATOM 730 C C . GLU A 1 97 ? 7.965 -3.670 -22.201 1.00 96.38 97 GLU A C 1
ATOM 732 O O . GLU A 1 97 ? 7.322 -3.406 -21.180 1.00 96.38 97 GLU A O 1
ATOM 737 N N . ALA A 1 98 ? 9.051 -2.984 -22.553 1.00 96.75 98 ALA A N 1
ATOM 738 C CA . ALA A 1 98 ? 9.505 -1.765 -21.903 1.00 96.75 98 ALA A CA 1
ATOM 739 C C . ALA A 1 98 ? 9.847 -0.726 -22.975 1.00 96.75 98 ALA A C 1
ATOM 741 O O . ALA A 1 98 ? 10.586 -1.010 -23.917 1.00 96.75 98 ALA A O 1
ATOM 742 N N . SER A 1 99 ? 9.330 0.489 -22.819 1.00 96.94 99 SER A N 1
ATOM 743 C CA . SER A 1 99 ? 9.704 1.642 -23.639 1.00 96.94 99 SER A CA 1
ATOM 744 C C . SER A 1 99 ? 10.488 2.609 -22.772 1.00 96.94 99 SER A C 1
ATOM 746 O O . SER A 1 99 ? 10.003 3.004 -21.714 1.00 96.94 99 SER A O 1
ATOM 748 N N . VAL A 1 100 ? 11.699 2.972 -23.195 1.00 97.31 100 VAL A N 1
ATOM 749 C CA . VAL A 1 100 ? 12.579 3.891 -22.463 1.00 97.31 100 VAL A CA 1
ATOM 750 C C . VAL A 1 100 ? 13.176 4.896 -23.443 1.00 97.31 100 VAL A C 1
ATOM 752 O O . VAL A 1 100 ? 13.770 4.520 -24.450 1.00 97.31 100 VAL A O 1
ATOM 755 N N . ASN A 1 101 ? 13.035 6.183 -23.144 1.00 95.69 101 ASN A N 1
ATOM 756 C CA . ASN A 1 101 ? 13.620 7.295 -23.886 1.00 95.69 101 ASN A CA 1
ATOM 757 C C . ASN A 1 101 ? 14.260 8.304 -22.918 1.00 95.69 101 ASN A C 1
ATOM 759 O O . ASN A 1 101 ? 14.171 8.149 -21.707 1.00 95.69 101 ASN A O 1
ATOM 763 N N . GLN A 1 102 ? 14.909 9.350 -23.434 1.00 94.62 102 GLN A N 1
ATOM 764 C CA . GLN A 1 102 ? 15.687 10.297 -22.616 1.00 94.62 102 GLN A CA 1
ATOM 765 C C . GLN A 1 102 ? 14.885 11.057 -21.545 1.00 94.62 102 GLN A C 1
ATOM 767 O O . GLN A 1 102 ? 15.491 11.614 -20.633 1.00 94.62 102 GLN A O 1
ATOM 772 N N . THR A 1 103 ? 13.555 11.086 -21.656 1.00 96.50 103 THR A N 1
ATOM 773 C CA . THR A 1 103 ? 12.655 11.815 -20.748 1.00 96.50 103 THR A CA 1
ATOM 774 C C . THR A 1 103 ? 11.827 10.904 -19.847 1.00 96.50 103 THR A C 1
ATOM 776 O O . THR A 1 103 ? 11.240 11.367 -18.869 1.00 96.50 103 THR A O 1
ATOM 779 N N . GLY A 1 104 ? 11.753 9.607 -20.147 1.00 97.56 104 GLY A N 1
ATOM 780 C CA . GLY A 1 104 ? 10.844 8.707 -19.455 1.00 97.56 104 GLY A CA 1
ATOM 781 C C . GLY A 1 104 ? 10.565 7.424 -20.212 1.00 97.56 104 GLY A C 1
ATOM 782 O O . GLY A 1 104 ? 11.275 7.047 -21.145 1.00 97.56 104 GLY A O 1
ATOM 783 N N . GLY A 1 105 ? 9.506 6.748 -19.797 1.00 97.75 105 GLY A N 1
ATOM 784 C CA . GLY A 1 105 ? 9.128 5.475 -20.369 1.00 97.75 105 GLY A CA 1
ATOM 785 C C . GLY A 1 105 ? 7.895 4.859 -19.734 1.00 97.75 105 GLY A C 1
ATOM 786 O O . GLY A 1 105 ? 7.227 5.460 -18.888 1.00 97.75 105 GLY A O 1
ATOM 787 N N . ALA A 1 106 ? 7.612 3.636 -20.164 1.00 98.31 106 ALA A N 1
ATOM 788 C CA . ALA A 1 106 ? 6.558 2.804 -19.617 1.00 98.31 106 ALA A CA 1
ATOM 789 C C . ALA A 1 106 ? 7.019 1.348 -19.527 1.00 98.31 106 ALA A C 1
ATOM 791 O O . ALA A 1 106 ? 7.703 0.843 -20.420 1.00 98.31 106 ALA A O 1
ATOM 792 N N . LEU A 1 107 ? 6.623 0.687 -18.445 1.00 98.50 107 LEU A N 1
ATOM 793 C CA . LEU A 1 107 ? 6.810 -0.738 -18.208 1.00 98.50 107 LEU A CA 1
ATOM 794 C C . LEU A 1 107 ? 5.454 -1.427 -18.278 1.00 98.50 107 LEU A C 1
ATOM 796 O O . LEU A 1 107 ? 4.574 -1.111 -17.473 1.00 98.50 107 LEU A O 1
ATOM 800 N N . ILE A 1 108 ? 5.283 -2.355 -19.215 1.00 98.38 108 ILE A N 1
ATOM 801 C CA . ILE A 1 108 ? 4.046 -3.123 -19.333 1.00 98.38 108 ILE A CA 1
ATOM 802 C C . ILE A 1 108 ? 4.078 -4.272 -18.331 1.00 98.38 108 ILE A C 1
ATOM 804 O O . ILE A 1 108 ? 5.021 -5.060 -18.312 1.00 98.38 108 ILE A O 1
ATOM 808 N N . VAL A 1 109 ? 3.051 -4.360 -17.488 1.00 98.31 109 VAL A N 1
ATOM 809 C CA . VAL A 1 109 ? 2.943 -5.357 -16.421 1.00 98.31 109 VAL A CA 1
ATOM 810 C C . VAL A 1 109 ? 1.885 -6.395 -16.808 1.00 98.31 109 VAL A C 1
ATOM 812 O O . VAL A 1 109 ? 0.689 -6.080 -16.819 1.00 98.31 109 VAL A O 1
ATOM 815 N N . PRO A 1 110 ? 2.300 -7.637 -17.120 1.00 97.38 110 PRO A N 1
ATOM 816 C CA . PRO A 1 110 ? 1.389 -8.750 -17.352 1.00 97.38 110 PRO A CA 1
ATOM 817 C C . PRO A 1 110 ? 0.454 -9.012 -16.164 1.00 97.38 110 PRO A C 1
ATOM 819 O O . PRO A 1 110 ? 0.845 -8.879 -15.004 1.00 97.38 110 PRO A O 1
ATOM 822 N N . SER A 1 111 ? -0.784 -9.429 -16.437 1.00 96.94 111 SER A N 1
ATOM 823 C CA . SER A 1 111 ? -1.800 -9.645 -15.396 1.00 96.94 111 SER A CA 1
ATOM 824 C C . SER A 1 111 ? -1.461 -10.783 -14.428 1.00 96.94 111 SER A C 1
ATOM 826 O O . SER A 1 111 ? -1.882 -10.738 -13.273 1.00 96.94 111 SER A O 1
ATOM 828 N N . ASP A 1 112 ? -0.666 -11.775 -14.843 1.00 97.19 112 ASP A N 1
ATOM 829 C CA . ASP A 1 112 ? -0.214 -12.858 -13.963 1.00 97.19 112 ASP A CA 1
ATOM 830 C C . ASP A 1 112 ? 0.661 -12.339 -12.814 1.00 97.19 112 ASP A C 1
ATOM 832 O O . ASP A 1 112 ? 0.575 -12.860 -11.700 1.00 97.19 112 ASP A O 1
ATOM 836 N N . LEU A 1 113 ? 1.420 -11.261 -13.036 1.00 97.62 113 LEU A N 1
ATOM 837 C CA . LEU A 1 113 ? 2.203 -10.596 -11.989 1.00 97.62 113 LEU A CA 1
ATOM 838 C C . LEU A 1 113 ? 1.344 -9.833 -10.974 1.00 97.62 113 LEU A C 1
ATOM 840 O O . LEU A 1 113 ? 1.812 -9.538 -9.879 1.00 97.62 113 LEU A O 1
ATOM 844 N N . LEU A 1 114 ? 0.088 -9.543 -11.316 1.00 97.38 114 LEU A N 1
ATOM 845 C CA . LEU A 1 114 ? -0.878 -8.859 -10.451 1.00 97.38 114 LEU A CA 1
ATOM 846 C C . LEU A 1 114 ? -1.835 -9.839 -9.757 1.00 97.38 114 LEU A C 1
ATOM 848 O O . LEU A 1 114 ? -2.757 -9.419 -9.063 1.00 97.38 114 LEU A O 1
ATOM 852 N N . SER A 1 115 ? -1.645 -11.148 -9.946 1.00 95.19 115 SER A N 1
ATOM 853 C CA . SER A 1 115 ? -2.551 -12.184 -9.430 1.00 95.19 115 SER A CA 1
ATOM 854 C C . SER A 1 115 ? -2.366 -12.499 -7.943 1.00 95.19 115 SER A C 1
ATOM 856 O O . SER A 1 115 ? -3.195 -13.197 -7.359 1.00 95.19 115 SER A O 1
ATOM 858 N N . LYS A 1 116 ? -1.284 -12.016 -7.321 1.00 92.19 116 LYS A N 1
ATOM 859 C CA . LYS A 1 116 ? -0.945 -12.295 -5.922 1.00 92.19 116 LYS A CA 1
ATOM 860 C C . LYS A 1 116 ? -0.576 -11.009 -5.190 1.00 92.19 116 LYS A C 1
ATOM 862 O O . LYS A 1 116 ? 0.198 -10.226 -5.743 1.00 92.19 116 LYS A O 1
ATOM 867 N N . PRO A 1 117 ? -1.056 -10.809 -3.949 1.00 91.69 117 PRO A N 1
ATOM 868 C CA . PRO A 1 117 ? -0.616 -9.683 -3.142 1.00 91.69 117 PRO A CA 1
ATOM 869 C C . PRO A 1 117 ? 0.896 -9.732 -2.909 1.00 91.69 117 PRO A C 1
ATOM 871 O O . PRO A 1 117 ? 1.459 -10.809 -2.694 1.00 91.69 117 PRO A O 1
ATOM 874 N N . GLY A 1 118 ? 1.561 -8.580 -2.922 1.00 91.25 118 GLY A N 1
ATOM 875 C CA . GLY A 1 118 ? 3.012 -8.525 -2.781 1.00 91.25 118 GLY A CA 1
ATOM 876 C C . GLY A 1 118 ? 3.608 -7.141 -3.011 1.00 91.25 118 GLY A C 1
ATOM 877 O O . GLY A 1 118 ? 2.986 -6.268 -3.607 1.00 91.25 118 GLY A O 1
ATOM 878 N N . ARG A 1 119 ? 4.838 -6.952 -2.521 1.00 93.69 119 ARG A N 1
ATOM 879 C CA . ARG A 1 119 ? 5.639 -5.741 -2.713 1.00 93.69 119 ARG A CA 1
ATOM 880 C C . ARG A 1 119 ? 6.739 -6.098 -3.686 1.00 93.69 119 ARG A C 1
ATOM 882 O O . ARG A 1 119 ? 7.627 -6.874 -3.342 1.00 93.69 119 ARG A O 1
ATOM 889 N N . PHE A 1 120 ? 6.688 -5.533 -4.878 1.00 97.00 120 PHE A N 1
ATOM 890 C CA . PHE A 1 120 ? 7.598 -5.891 -5.954 1.00 97.00 120 PHE A CA 1
ATOM 891 C C . PHE A 1 120 ? 8.536 -4.720 -6.239 1.00 97.00 120 PHE A C 1
ATOM 893 O O . PHE A 1 120 ? 8.053 -3.617 -6.505 1.00 97.00 120 PHE A O 1
ATOM 900 N N . PRO A 1 121 ? 9.868 -4.892 -6.171 1.00 98.25 121 PRO A N 1
ATOM 901 C CA . PRO A 1 121 ? 10.773 -3.864 -6.666 1.00 98.25 121 PRO A CA 1
ATOM 902 C C . PRO A 1 121 ? 10.539 -3.647 -8.163 1.00 98.25 121 PRO A C 1
ATOM 904 O O . PRO A 1 121 ? 10.380 -4.603 -8.917 1.00 98.25 121 PRO A O 1
ATOM 907 N N . VAL A 1 122 ? 10.546 -2.391 -8.591 1.00 98.62 122 VAL A N 1
ATOM 908 C CA . VAL A 1 122 ? 10.473 -2.005 -10.001 1.00 98.62 122 VAL A CA 1
ATOM 909 C C . VAL A 1 122 ? 11.758 -1.276 -10.344 1.00 98.62 122 VAL A C 1
ATOM 911 O O . VAL A 1 122 ? 12.168 -0.357 -9.630 1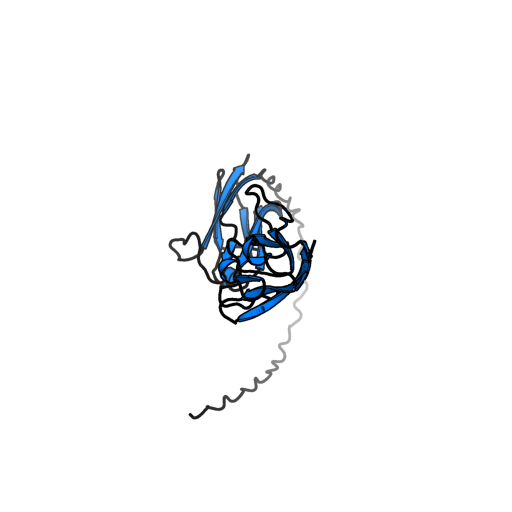.00 98.62 122 VAL A O 1
ATOM 914 N N . TYR A 1 123 ? 12.426 -1.711 -11.405 1.00 98.62 123 TYR A N 1
ATOM 915 C CA . TYR A 1 123 ? 13.737 -1.189 -11.771 1.00 98.62 123 TYR A CA 1
ATOM 916 C C . TYR A 1 123 ? 14.029 -1.385 -13.256 1.00 98.62 123 TYR A C 1
ATOM 918 O O . TYR A 1 123 ? 13.395 -2.190 -13.942 1.00 98.62 123 TYR A O 1
ATOM 926 N N . LEU A 1 124 ? 15.016 -0.634 -13.741 1.00 98.38 124 LEU A N 1
ATOM 927 C CA . LEU A 1 124 ? 15.619 -0.837 -15.051 1.00 98.38 124 LEU A CA 1
ATOM 928 C C . LEU A 1 124 ? 16.999 -1.484 -14.906 1.00 98.38 124 LEU A C 1
ATOM 930 O O . LEU A 1 124 ? 17.719 -1.223 -13.938 1.00 98.38 124 LEU A O 1
ATOM 934 N N . VAL A 1 125 ? 17.402 -2.277 -15.895 1.00 98.06 125 VAL A N 1
ATOM 935 C CA . VAL A 1 125 ? 18.752 -2.848 -15.996 1.00 98.06 125 VAL A CA 1
ATOM 936 C C . VAL A 1 125 ? 19.361 -2.471 -17.339 1.00 98.06 125 VAL A C 1
ATOM 938 O O . VAL A 1 125 ? 18.778 -2.738 -18.385 1.00 98.06 125 VAL A O 1
ATOM 941 N N . HIS A 1 126 ? 20.555 -1.876 -17.323 1.00 96.69 126 HIS A N 1
ATOM 942 C CA . HIS A 1 126 ? 21.338 -1.675 -18.540 1.00 96.69 126 HIS A CA 1
ATOM 943 C C . HIS A 1 126 ? 22.064 -2.975 -18.896 1.00 96.69 126 HIS A C 1
ATOM 945 O O . HIS A 1 126 ? 22.950 -3.431 -18.173 1.00 96.69 126 HIS A O 1
ATOM 951 N N . THR A 1 127 ? 21.688 -3.589 -20.011 1.00 95.56 127 THR A N 1
ATOM 952 C CA . THR A 1 127 ? 22.100 -4.947 -20.401 1.00 95.56 127 THR A CA 1
ATOM 953 C C . THR A 1 127 ? 23.601 -5.128 -20.592 1.00 95.56 127 THR A C 1
ATOM 955 O O . THR A 1 127 ? 24.109 -6.201 -20.255 1.00 95.56 127 THR A O 1
ATOM 958 N N . ALA A 1 128 ? 24.312 -4.113 -21.092 1.00 93.75 128 ALA A N 1
ATOM 959 C CA . ALA A 1 128 ? 25.751 -4.191 -21.339 1.00 93.75 128 ALA A CA 1
ATOM 960 C C . ALA A 1 128 ? 26.566 -4.095 -20.042 1.00 93.75 128 ALA A C 1
ATOM 962 O O . ALA A 1 128 ? 27.432 -4.927 -19.790 1.00 93.75 128 ALA A O 1
ATOM 963 N N . SER A 1 129 ? 26.265 -3.109 -19.192 1.00 94.25 129 SER A N 1
ATOM 964 C CA . SER A 1 129 ? 27.010 -2.892 -17.942 1.00 94.25 129 SER A CA 1
ATOM 965 C C . SER A 1 129 ? 26.458 -3.664 -16.744 1.00 94.25 129 SER A C 1
ATOM 967 O O . SER A 1 129 ? 27.072 -3.649 -15.681 1.00 94.25 129 SER A O 1
ATOM 969 N N . LYS A 1 130 ? 25.272 -4.271 -16.882 1.00 95.31 130 LYS A N 1
ATOM 970 C CA . LYS A 1 130 ? 24.485 -4.885 -15.798 1.00 95.31 130 LYS A CA 1
ATOM 971 C C . LYS A 1 130 ? 24.142 -3.928 -14.651 1.00 95.31 130 LYS A C 1
ATOM 973 O O . LYS A 1 130 ? 23.762 -4.367 -13.569 1.00 95.31 130 LYS A O 1
ATOM 978 N N . LYS A 1 131 ? 24.243 -2.613 -14.875 1.00 96.31 131 LYS A N 1
ATOM 979 C CA . LYS A 1 131 ? 23.888 -1.610 -13.866 1.00 96.31 131 LYS A CA 1
ATOM 980 C C . LYS A 1 131 ? 22.369 -1.571 -13.684 1.00 96.31 131 LYS A C 1
ATOM 982 O O . LYS A 1 131 ? 21.632 -1.467 -14.664 1.00 96.31 131 LYS A O 1
ATOM 987 N N . ARG A 1 132 ? 21.930 -1.641 -12.427 1.00 97.69 132 ARG A N 1
ATOM 988 C CA . ARG A 1 132 ? 20.531 -1.535 -11.996 1.00 97.69 132 ARG A CA 1
ATOM 989 C C . ARG A 1 132 ? 20.196 -0.095 -11.602 1.00 97.69 132 ARG A C 1
ATOM 991 O O . ARG A 1 132 ? 21.020 0.581 -10.988 1.00 97.69 132 ARG A O 1
ATOM 998 N N . TYR A 1 133 ? 18.985 0.338 -11.940 1.00 97.94 133 TYR A N 1
ATOM 999 C CA . TYR A 1 133 ? 18.427 1.647 -11.608 1.00 97.94 133 TYR A CA 1
ATOM 1000 C C . TYR A 1 133 ? 17.044 1.450 -10.987 1.00 97.94 133 TYR A C 1
ATOM 1002 O O . TYR A 1 133 ? 16.096 1.088 -11.683 1.00 97.94 133 TYR A O 1
ATOM 1010 N N . ASP A 1 134 ? 16.936 1.661 -9.679 1.00 98.25 134 ASP A N 1
ATOM 1011 C CA . ASP A 1 134 ? 15.695 1.448 -8.935 1.00 98.25 134 ASP A CA 1
ATOM 1012 C C . ASP A 1 134 ? 14.687 2.579 -9.164 1.00 98.25 134 ASP A C 1
ATOM 1014 O O . ASP A 1 134 ? 14.996 3.740 -8.896 1.00 98.25 134 ASP A O 1
ATOM 1018 N N . LEU A 1 135 ? 13.471 2.238 -9.613 1.00 97.81 135 LEU A N 1
ATOM 1019 C CA . LEU A 1 135 ? 12.331 3.166 -9.603 1.00 97.81 135 LEU A CA 1
ATOM 1020 C C . LEU A 1 135 ? 11.728 3.240 -8.197 1.00 97.81 135 LEU A C 1
ATOM 1022 O O . LEU A 1 135 ? 11.439 4.323 -7.689 1.00 97.81 135 LEU A O 1
ATOM 1026 N N . GLY A 1 136 ? 11.510 2.079 -7.573 1.00 97.75 136 GLY A N 1
ATOM 1027 C CA . GLY A 1 136 ? 10.867 1.974 -6.266 1.00 97.75 136 GLY A CA 1
ATOM 1028 C C . GLY A 1 136 ? 10.238 0.605 -6.015 1.00 97.75 136 GLY A C 1
ATOM 1029 O O . GLY A 1 136 ? 10.712 -0.414 -6.514 1.00 97.75 136 GLY A O 1
ATOM 1030 N N . SER A 1 137 ? 9.172 0.571 -5.212 1.00 97.25 137 SER A N 1
ATOM 1031 C CA . SER A 1 137 ? 8.390 -0.641 -4.940 1.00 97.25 137 SER A CA 1
ATOM 1032 C C . SER A 1 137 ? 6.939 -0.445 -5.345 1.00 97.25 137 SER A C 1
ATOM 1034 O O . SER A 1 137 ? 6.340 0.559 -4.968 1.00 97.25 137 SER A O 1
ATOM 1036 N N . PHE A 1 138 ? 6.385 -1.419 -6.057 1.00 97.25 138 PHE A N 1
ATOM 1037 C CA . PHE A 1 138 ? 4.985 -1.480 -6.443 1.00 97.25 138 PHE A CA 1
ATOM 1038 C C . PHE A 1 138 ? 4.234 -2.480 -5.557 1.00 97.25 138 PHE A C 1
ATOM 1040 O O . PHE A 1 138 ? 4.652 -3.631 -5.428 1.00 97.25 138 PHE A O 1
ATOM 1047 N N . ASP A 1 139 ? 3.132 -2.046 -4.955 1.00 94.25 139 ASP A N 1
ATOM 1048 C CA . ASP A 1 139 ? 2.337 -2.852 -4.029 1.00 94.25 139 ASP A CA 1
ATOM 1049 C C . ASP A 1 139 ? 1.097 -3.440 -4.735 1.00 94.25 139 ASP A C 1
ATOM 1051 O O . ASP A 1 139 ? 0.170 -2.720 -5.106 1.00 94.25 139 ASP A O 1
ATOM 1055 N N . VAL A 1 140 ? 1.043 -4.763 -4.893 1.00 94.62 140 VAL A N 1
ATOM 1056 C CA . VAL A 1 140 ? -0.193 -5.476 -5.238 1.00 94.62 140 VAL A CA 1
ATOM 1057 C C . VAL A 1 140 ? -0.943 -5.753 -3.937 1.00 94.62 140 VAL A C 1
ATOM 1059 O O . VAL A 1 140 ? -0.496 -6.533 -3.096 1.00 94.62 140 VAL A O 1
ATOM 1062 N N . LEU A 1 141 ? -2.065 -5.070 -3.740 1.00 91.62 141 LEU A N 1
ATOM 1063 C CA . LEU A 1 141 ? -2.860 -5.125 -2.518 1.00 91.62 141 LEU A CA 1
ATOM 1064 C C . LEU A 1 141 ? -3.863 -6.283 -2.580 1.00 91.62 141 LEU A C 1
ATOM 1066 O O . LEU A 1 141 ? -4.401 -6.542 -3.652 1.00 91.62 141 LEU A O 1
ATOM 1070 N N . PRO A 1 142 ? -4.191 -6.944 -1.458 1.00 91.06 142 PRO A N 1
ATOM 1071 C CA . PRO A 1 142 ? -5.298 -7.899 -1.418 1.00 91.06 142 PRO A CA 1
ATOM 1072 C C . PRO A 1 142 ? -6.598 -7.289 -1.963 1.00 91.06 142 PRO A C 1
ATOM 1074 O O . PRO A 1 142 ? -6.853 -6.090 -1.795 1.00 91.06 142 PRO A O 1
ATOM 1077 N N . SER A 1 143 ? -7.438 -8.099 -2.608 1.00 90.88 143 SER A N 1
ATOM 1078 C CA . SER A 1 143 ? -8.778 -7.651 -2.997 1.00 90.88 143 SER A CA 1
ATOM 1079 C C . SER A 1 143 ? -9.642 -7.399 -1.756 1.00 90.88 143 SER A C 1
ATOM 1081 O O . SER A 1 143 ? -9.315 -7.827 -0.651 1.00 90.88 143 SER A O 1
ATOM 1083 N N . GLU A 1 144 ? -10.791 -6.742 -1.919 1.00 91.12 144 GLU A N 1
ATOM 1084 C CA . GLU A 1 144 ? -11.734 -6.535 -0.803 1.00 91.12 144 GLU A CA 1
ATOM 1085 C C . GLU A 1 144 ? -12.376 -7.834 -0.273 1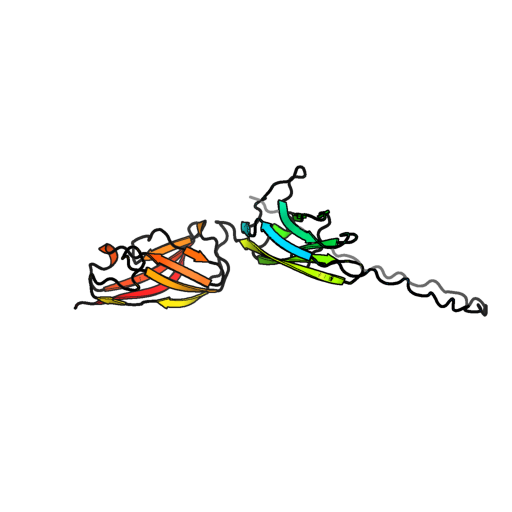.00 91.12 144 GLU A C 1
ATOM 1087 O O . GLU A 1 144 ? -13.071 -7.830 0.746 1.00 91.12 144 GLU A O 1
ATOM 1092 N N . LYS A 1 145 ? -12.174 -8.951 -0.979 1.00 90.19 145 LYS A N 1
ATOM 1093 C CA . LYS A 1 145 ? -12.667 -10.279 -0.597 1.00 90.19 145 LYS A CA 1
ATOM 1094 C C . LYS A 1 145 ? -11.603 -11.118 0.104 1.00 90.19 145 LYS A C 1
ATOM 1096 O O . LYS A 1 145 ? -11.952 -12.083 0.781 1.00 90.19 145 LYS A O 1
ATOM 1101 N N . ASP A 1 146 ? -10.331 -10.763 -0.050 1.00 89.94 146 ASP A N 1
ATOM 1102 C CA . ASP A 1 146 ? -9.225 -11.521 0.517 1.00 89.94 146 ASP A CA 1
ATOM 1103 C C . ASP A 1 146 ? -9.070 -11.175 1.993 1.00 89.94 146 ASP A C 1
ATOM 1105 O O . ASP A 1 146 ? -8.691 -10.061 2.350 1.00 89.94 146 ASP A O 1
ATOM 1109 N N . VAL A 1 147 ? -9.345 -12.151 2.859 1.00 90.12 147 VAL A N 1
ATOM 1110 C CA . VAL A 1 147 ? -9.162 -12.000 4.306 1.00 90.12 147 VAL A CA 1
ATOM 1111 C C . VAL A 1 147 ? -7.677 -11.770 4.593 1.00 90.12 147 VAL A C 1
ATOM 1113 O O . VAL A 1 147 ? -6.866 -12.661 4.320 1.00 90.12 147 VAL A O 1
ATOM 1116 N N . PRO A 1 148 ? -7.281 -10.605 5.130 1.00 89.38 148 PRO A N 1
ATOM 1117 C CA . PRO A 1 148 ? -5.871 -10.307 5.309 1.00 89.38 148 PRO A CA 1
ATOM 1118 C C . PRO A 1 148 ? -5.271 -11.129 6.459 1.00 89.38 148 PRO A C 1
ATOM 1120 O O . PRO A 1 148 ? -5.929 -11.426 7.456 1.00 89.38 148 PRO A O 1
ATOM 1123 N N . SER A 1 149 ? -3.990 -11.474 6.355 1.00 88.81 149 SER A N 1
ATOM 1124 C CA . SER A 1 149 ? -3.227 -11.995 7.493 1.00 88.81 149 SER A CA 1
ATOM 1125 C C . SER A 1 149 ? -2.608 -10.810 8.223 1.00 88.81 149 SER A C 1
ATOM 1127 O O . SER A 1 149 ? -1.601 -10.279 7.759 1.00 88.81 149 SER A O 1
ATOM 1129 N N . LEU A 1 150 ? -3.229 -10.374 9.322 1.00 93.44 150 LEU A N 1
ATOM 1130 C CA . LEU A 1 150 ? -2.766 -9.242 10.126 1.00 93.44 150 LEU A CA 1
ATOM 1131 C C . LEU A 1 150 ? -2.381 -9.686 11.530 1.00 93.44 150 LEU A C 1
ATOM 1133 O O . LEU A 1 150 ? -3.149 -10.380 12.195 1.00 93.44 150 LEU A O 1
ATOM 1137 N N . THR A 1 151 ? -1.238 -9.190 11.993 1.00 96.31 151 THR A N 1
ATOM 1138 C CA . THR A 1 151 ? -0.790 -9.326 13.382 1.00 96.31 151 THR A CA 1
ATOM 1139 C C . THR A 1 151 ? -0.622 -7.936 13.974 1.00 96.31 151 THR A C 1
ATOM 1141 O O . THR A 1 151 ? 0.213 -7.167 13.498 1.00 96.31 151 THR A O 1
ATOM 1144 N N . ILE A 1 152 ? -1.405 -7.597 15.001 1.00 97.62 152 ILE A N 1
ATOM 1145 C CA . ILE A 1 152 ? -1.233 -6.343 15.744 1.00 97.62 152 ILE A CA 1
ATOM 1146 C C . ILE A 1 152 ? -0.124 -6.538 16.778 1.00 97.62 152 ILE A C 1
ATOM 1148 O O . ILE A 1 152 ? -0.191 -7.457 17.589 1.00 97.62 152 ILE A O 1
ATOM 1152 N N . SER A 1 153 ? 0.904 -5.690 16.741 1.00 97.44 153 SER A N 1
ATOM 1153 C CA . SER A 1 153 ? 2.085 -5.828 17.608 1.00 97.44 153 SER A CA 1
ATOM 1154 C C . SER A 1 153 ? 2.155 -4.782 18.718 1.00 97.44 153 SER A C 1
ATOM 1156 O O . SER A 1 153 ? 2.669 -5.067 19.798 1.00 97.44 153 SER A O 1
ATOM 1158 N N . LYS A 1 154 ? 1.650 -3.567 18.471 1.00 98.12 154 LYS A N 1
ATOM 1159 C CA . LYS A 1 154 ? 1.595 -2.457 19.438 1.00 98.12 154 LYS A CA 1
ATOM 1160 C C . LYS A 1 154 ? 0.396 -1.572 19.153 1.00 98.12 154 LYS A C 1
ATOM 1162 O O . LYS A 1 154 ? -0.043 -1.493 18.010 1.00 98.12 154 LYS A O 1
ATOM 1167 N N . TRP A 1 155 ? -0.082 -0.849 20.155 1.00 98.75 155 TRP A N 1
ATOM 1168 C CA . TRP A 1 155 ? -1.120 0.159 19.980 1.00 98.75 155 TRP A CA 1
ATOM 1169 C C . TRP A 1 155 ? -1.111 1.157 21.136 1.00 98.75 155 TRP A C 1
ATOM 1171 O O . TRP A 1 155 ? -0.468 0.921 22.160 1.00 98.75 155 TRP A O 1
ATOM 1181 N N . GLY A 1 156 ? -1.787 2.287 20.958 1.00 98.00 156 GLY A N 1
ATOM 1182 C CA . GLY A 1 156 ? -1.986 3.240 22.036 1.00 98.00 156 GLY A CA 1
ATOM 1183 C C . GLY A 1 156 ? -2.684 4.539 21.619 1.00 98.00 156 GLY A C 1
ATOM 1184 O O . GLY A 1 156 ? -2.906 4.783 20.431 1.00 98.00 156 GLY A O 1
ATOM 1185 N N . PRO A 1 157 ? -3.002 5.407 22.593 1.00 98.25 157 PRO A N 1
ATOM 1186 C CA . PRO A 1 157 ? -3.016 5.092 24.026 1.00 98.25 157 PRO A CA 1
ATOM 1187 C C . PRO A 1 157 ? -4.108 4.062 24.360 1.00 98.25 157 PRO A C 1
ATOM 1189 O O . PRO A 1 157 ? -5.021 3.851 23.563 1.00 98.25 157 PRO A O 1
ATOM 1192 N N . ASP A 1 158 ? -3.999 3.421 25.521 1.00 98.44 158 ASP A N 1
ATOM 1193 C CA . ASP A 1 158 ? -4.910 2.369 25.991 1.00 98.44 158 ASP A CA 1
ATOM 1194 C C . ASP A 1 158 ? -5.896 2.844 27.067 1.00 98.44 158 ASP A C 1
ATOM 1196 O O . ASP A 1 158 ? -6.741 2.074 27.517 1.00 98.44 158 ASP A O 1
ATOM 1200 N N . SER A 1 159 ? -5.824 4.111 27.476 1.00 98.44 159 SER A N 1
ATOM 1201 C CA . SER A 1 159 ? -6.732 4.673 28.468 1.00 98.44 159 SER A CA 1
ATOM 1202 C C . SER A 1 159 ? -6.882 6.193 28.377 1.00 98.44 159 SER A C 1
ATOM 1204 O O . SER A 1 159 ? -6.076 6.893 27.755 1.00 98.44 159 SER A O 1
ATOM 1206 N N . THR A 1 160 ? -7.943 6.714 28.997 1.00 98.38 160 THR A N 1
ATOM 1207 C CA . THR A 1 160 ? -8.173 8.148 29.232 1.00 98.38 160 THR A CA 1
ATOM 1208 C C . THR A 1 160 ? -9.104 8.365 30.429 1.00 98.38 160 THR A C 1
ATOM 1210 O O . THR A 1 160 ? -9.812 7.454 30.854 1.00 98.38 160 THR A O 1
ATOM 1213 N N . VAL A 1 161 ? -9.172 9.592 30.945 1.00 98.12 161 VAL A N 1
ATOM 1214 C CA . VAL A 1 161 ? -10.228 10.000 31.883 1.00 98.12 161 VAL A CA 1
ATOM 1215 C C . VAL A 1 161 ? -11.488 10.343 31.092 1.00 98.12 161 VAL A C 1
ATOM 1217 O O . VAL A 1 161 ? -11.413 10.927 30.008 1.00 98.12 161 VAL A O 1
ATOM 1220 N N . LYS A 1 162 ? -12.667 10.023 31.633 1.00 97.94 162 LYS A N 1
ATOM 1221 C CA . LYS A 1 162 ? -13.968 10.372 31.048 1.00 97.94 162 LYS A CA 1
ATOM 1222 C C . LYS A 1 162 ? -13.994 11.821 30.554 1.00 97.94 162 LYS A C 1
ATOM 1224 O O . LYS A 1 162 ? -13.850 12.768 31.324 1.00 97.94 162 LYS A O 1
ATOM 1229 N N . GLY A 1 163 ? -14.240 11.978 29.256 1.00 95.75 163 GLY A N 1
ATOM 1230 C CA . GLY A 1 163 ? -14.331 13.277 28.598 1.00 95.75 163 GLY A CA 1
ATOM 1231 C C . GLY A 1 163 ? -12.995 13.996 28.350 1.00 95.75 163 GLY A C 1
ATOM 1232 O O . GLY A 1 163 ? -13.006 15.104 27.815 1.00 95.75 163 GLY A O 1
ATOM 1233 N N . GLN A 1 164 ? -11.848 13.410 28.688 1.00 97.69 164 GLN A N 1
ATOM 1234 C CA . GLN A 1 164 ? -10.545 14.008 28.418 1.00 97.69 164 GLN A CA 1
ATOM 1235 C C . GLN A 1 164 ? -10.021 13.602 27.034 1.00 97.69 164 GLN A C 1
ATOM 1237 O O . GLN A 1 164 ? -9.994 12.422 26.677 1.00 97.69 164 GLN A O 1
ATOM 1242 N N . VAL A 1 165 ? -9.569 14.596 26.263 1.00 97.38 165 VAL A N 1
ATOM 1243 C CA . VAL A 1 165 ? -8.895 14.374 24.976 1.00 97.38 165 VAL A CA 1
ATOM 1244 C C . VAL A 1 165 ? -7.526 13.735 25.211 1.00 97.38 165 VAL A C 1
ATOM 1246 O O . VAL A 1 165 ? -6.776 14.168 26.086 1.00 97.38 165 VAL A O 1
ATOM 1249 N N . PHE A 1 166 ? -7.177 12.746 24.395 1.00 98.06 166 PHE A N 1
ATOM 1250 C CA . PHE A 1 166 ? -5.902 12.027 24.432 1.00 98.06 166 PHE A CA 1
ATOM 1251 C C . PHE A 1 166 ? -5.285 11.990 23.038 1.00 98.06 166 PHE A C 1
ATOM 1253 O O . PHE A 1 166 ? -6.013 12.036 22.053 1.00 98.06 166 PHE A O 1
ATOM 1260 N N . ASN A 1 167 ? -3.953 11.897 22.938 1.00 97.31 167 ASN A N 1
ATOM 1261 C CA . ASN A 1 167 ? -3.243 11.885 21.649 1.00 97.31 167 ASN A CA 1
ATOM 1262 C C . ASN A 1 167 ? -3.824 12.927 20.660 1.00 97.31 167 ASN A C 1
ATOM 1264 O O . ASN A 1 167 ? -4.284 12.597 19.564 1.00 97.31 167 ASN A O 1
ATOM 1268 N N . LYS A 1 168 ? -3.915 14.178 21.132 1.00 97.12 168 LYS A N 1
ATOM 1269 C CA . LYS A 1 168 ? -4.674 15.260 20.496 1.00 97.12 168 LYS A CA 1
ATOM 1270 C C . LYS A 1 168 ? -4.164 15.533 19.080 1.00 97.12 168 LYS A C 1
ATOM 1272 O O . LYS A 1 168 ? -2.991 15.843 18.892 1.00 97.12 168 LYS A O 1
ATOM 1277 N N . GLN A 1 169 ? -5.062 15.469 18.105 1.00 96.69 169 GLN A N 1
ATOM 1278 C CA . GLN A 1 169 ? -4.778 15.797 16.709 1.00 96.69 169 GLN A CA 1
ATOM 1279 C C . GLN A 1 169 ? -4.907 17.307 16.453 1.00 96.69 169 GLN A C 1
ATOM 1281 O O . GLN A 1 169 ? -5.400 18.056 17.300 1.00 96.69 169 GLN A O 1
ATOM 1286 N N . SER A 1 170 ? -4.481 17.782 15.279 1.00 94.19 170 SER A N 1
ATOM 1287 C CA . SER A 1 170 ? -4.521 19.213 14.921 1.00 94.19 170 SER A CA 1
ATOM 1288 C C . SER A 1 170 ? -5.933 19.815 14.950 1.00 94.19 170 SER A C 1
ATOM 1290 O O . SER A 1 170 ? -6.093 20.991 15.263 1.00 94.19 170 SER A O 1
ATOM 1292 N N . ASN A 1 171 ? -6.963 19.001 14.700 1.00 91.25 171 ASN A N 1
ATOM 1293 C CA . ASN A 1 171 ? -8.376 19.376 14.812 1.00 91.25 171 ASN A CA 1
ATOM 1294 C C . ASN A 1 171 ? -8.931 19.294 16.252 1.00 91.25 171 ASN A C 1
ATOM 1296 O O . ASN A 1 171 ? -10.115 19.532 16.471 1.00 91.25 171 ASN A O 1
ATOM 1300 N N . GLY A 1 172 ? -8.103 18.929 17.234 1.00 93.56 172 GLY A N 1
ATOM 1301 C CA . GLY A 1 172 ? -8.483 18.780 18.636 1.00 93.56 172 GLY A CA 1
ATOM 1302 C C . GLY A 1 172 ? -9.122 17.442 19.015 1.00 93.56 172 GLY A C 1
ATOM 1303 O O . GLY A 1 172 ? -9.386 17.245 20.199 1.00 93.56 172 GLY A O 1
ATOM 1304 N N . ALA A 1 173 ? -9.341 16.530 18.064 1.00 95.19 173 ALA A N 1
ATOM 1305 C CA . ALA A 1 173 ? -9.894 15.205 18.333 1.00 95.19 173 ALA A CA 1
ATOM 1306 C C . ALA A 1 173 ? -8.868 14.267 18.989 1.00 95.19 173 ALA A C 1
ATOM 1308 O O . ALA A 1 173 ? -7.655 14.468 18.873 1.00 95.19 173 ALA A O 1
ATOM 1309 N N . SER A 1 174 ? -9.370 13.217 19.641 1.00 98.06 174 SER A N 1
ATOM 1310 C CA . SER A 1 174 ? -8.546 12.116 20.139 1.00 98.06 174 SER A CA 1
ATOM 1311 C C . SER A 1 174 ? -8.258 11.098 19.040 1.00 98.06 174 SER A C 1
ATOM 1313 O O . SER A 1 174 ? -9.089 10.906 18.151 1.00 98.06 174 SER A O 1
ATOM 1315 N N . ALA A 1 175 ? -7.122 10.403 19.112 1.00 98.31 175 ALA A N 1
ATOM 1316 C CA . ALA A 1 175 ? -6.789 9.344 18.160 1.00 98.31 175 ALA A CA 1
ATOM 1317 C C . ALA A 1 175 ? -6.137 8.127 18.820 1.00 98.31 175 ALA A C 1
ATOM 1319 O O . ALA A 1 175 ? -5.291 8.269 19.704 1.00 98.31 175 ALA A O 1
ATOM 1320 N N . ILE A 1 176 ? -6.476 6.937 18.329 1.00 98.56 176 ILE A N 1
ATOM 1321 C CA . ILE A 1 176 ? -5.771 5.688 18.641 1.00 98.56 176 ILE A CA 1
ATOM 1322 C C . ILE A 1 176 ? -4.895 5.328 17.442 1.00 98.56 176 ILE A C 1
ATOM 1324 O O . ILE A 1 176 ? -5.315 5.495 16.296 1.00 98.56 176 ILE A O 1
ATOM 1328 N N . TRP A 1 177 ? -3.686 4.839 17.702 1.00 98.50 177 TRP A N 1
ATOM 1329 C CA . TRP A 1 177 ? -2.787 4.262 16.708 1.00 98.50 177 TRP A CA 1
ATOM 1330 C C . TRP A 1 177 ? -2.496 2.797 17.031 1.00 98.50 177 TRP A C 1
ATOM 1332 O O . TRP A 1 177 ? -2.573 2.372 18.182 1.00 98.50 177 TRP A O 1
ATOM 1342 N N . TRP A 1 178 ? -2.135 2.027 16.011 1.00 98.50 178 TRP A N 1
ATOM 1343 C CA . TRP A 1 178 ? -1.644 0.660 16.153 1.00 98.50 178 TRP A CA 1
ATOM 1344 C C . TRP A 1 178 ? -0.567 0.358 15.116 1.00 98.50 178 TRP A C 1
ATOM 1346 O O . TRP A 1 178 ? -0.518 0.972 14.052 1.00 98.50 178 TRP A O 1
ATOM 1356 N N . GLN A 1 179 ? 0.296 -0.600 15.436 1.00 98.12 179 GLN A N 1
ATOM 1357 C CA . GLN A 1 179 ? 1.258 -1.217 14.535 1.00 98.12 179 GLN A CA 1
ATOM 1358 C C . GLN A 1 179 ? 0.728 -2.583 14.122 1.00 98.12 179 GLN A C 1
ATOM 1360 O O . GLN A 1 179 ? 0.295 -3.365 14.969 1.00 98.12 179 GLN A O 1
ATOM 1365 N N . ALA A 1 180 ? 0.762 -2.859 12.822 1.00 96.31 180 ALA A N 1
ATOM 1366 C CA . ALA A 1 180 ? 0.355 -4.141 12.272 1.00 96.31 180 ALA A CA 1
ATOM 1367 C C . ALA A 1 180 ? 1.381 -4.643 11.262 1.00 96.31 180 ALA A C 1
ATOM 1369 O O . ALA A 1 180 ? 1.873 -3.878 10.428 1.00 96.31 180 ALA A O 1
ATOM 1370 N N . GLU A 1 181 ? 1.640 -5.941 11.310 1.00 94.69 181 GLU A N 1
ATOM 1371 C CA . GLU A 1 181 ? 2.336 -6.670 10.261 1.00 94.69 181 GLU A CA 1
ATOM 1372 C C . GLU A 1 181 ? 1.315 -7.309 9.321 1.00 94.69 181 GLU A C 1
ATOM 1374 O O . GLU A 1 181 ? 0.262 -7.777 9.762 1.00 94.69 181 GLU A O 1
ATOM 1379 N N . GLY A 1 182 ? 1.634 -7.324 8.026 1.00 91.12 182 GLY A N 1
ATOM 1380 C CA . GLY A 1 182 ? 0.797 -7.918 6.991 1.00 91.12 182 GLY A CA 1
ATOM 1381 C C . GLY A 1 182 ? 0.199 -6.918 6.004 1.00 91.12 182 GLY A C 1
ATOM 1382 O O . GLY A 1 182 ? 0.295 -5.693 6.145 1.00 91.12 182 GLY A O 1
ATOM 1383 N N . TRP A 1 183 ? -0.402 -7.483 4.960 1.00 89.44 183 TRP A N 1
ATOM 1384 C CA . TRP A 1 183 ? -1.071 -6.744 3.898 1.00 89.44 183 TRP A CA 1
ATOM 1385 C C . TRP A 1 183 ? -2.487 -6.374 4.305 1.00 89.44 183 TRP A C 1
ATOM 1387 O O . TRP A 1 183 ? -3.246 -7.231 4.747 1.00 89.44 183 TRP A O 1
ATOM 1397 N N . VAL A 1 184 ? -2.870 -5.124 4.068 1.00 91.62 184 VAL A N 1
ATOM 1398 C CA . VAL A 1 184 ? -4.240 -4.666 4.274 1.00 91.62 184 VAL A CA 1
ATOM 1399 C C . VAL A 1 184 ? -4.730 -3.912 3.049 1.00 91.62 184 VAL A C 1
ATOM 1401 O O . VAL A 1 184 ? -3.997 -3.125 2.452 1.00 91.62 184 VAL A O 1
ATOM 1404 N N . ASN A 1 185 ? -5.990 -4.133 2.687 1.00 91.81 185 ASN A N 1
ATOM 1405 C CA . ASN A 1 185 ? -6.714 -3.238 1.800 1.00 91.81 185 ASN A CA 1
ATOM 1406 C C . ASN A 1 185 ? -7.546 -2.285 2.674 1.00 91.81 185 ASN A C 1
ATOM 1408 O O . ASN A 1 185 ? -8.513 -2.735 3.292 1.00 91.81 185 ASN A O 1
ATOM 1412 N N . PRO A 1 186 ? -7.211 -0.983 2.752 1.00 92.62 186 PRO A N 1
ATOM 1413 C CA . PRO A 1 186 ? -7.940 -0.038 3.600 1.00 92.62 186 PRO A CA 1
ATOM 1414 C C . PRO A 1 186 ? -9.437 0.040 3.277 1.00 92.62 186 PRO A C 1
ATOM 1416 O O . PRO A 1 186 ? -10.249 0.270 4.169 1.00 92.62 186 PRO A O 1
ATOM 1419 N N . LYS A 1 187 ? -9.830 -0.213 2.020 1.00 92.75 187 LYS A N 1
ATOM 1420 C CA . LYS A 1 187 ? -11.241 -0.245 1.613 1.00 92.75 187 LYS A CA 1
ATOM 1421 C C . LYS A 1 187 ? -11.969 -1.498 2.092 1.00 92.75 187 LYS A C 1
ATOM 1423 O O . LYS A 1 187 ? -13.191 -1.469 2.187 1.00 92.75 187 LYS A O 1
ATOM 1428 N N . ALA A 1 188 ? -11.255 -2.560 2.447 1.00 94.62 188 ALA A N 1
ATOM 1429 C CA . ALA A 1 188 ? -11.823 -3.811 2.942 1.00 94.62 188 ALA A CA 1
ATOM 1430 C C . ALA A 1 188 ? -11.979 -3.845 4.469 1.00 94.62 188 ALA A C 1
ATOM 1432 O O . ALA A 1 188 ? -12.589 -4.772 4.998 1.00 94.62 188 ALA A O 1
ATOM 1433 N N . MET A 1 189 ? -11.439 -2.853 5.183 1.00 97.19 189 MET A N 1
ATOM 1434 C CA . MET A 1 189 ? -11.390 -2.843 6.644 1.00 97.19 189 MET A CA 1
ATOM 1435 C C . MET A 1 189 ? -12.273 -1.758 7.253 1.00 97.19 189 MET A C 1
ATOM 1437 O O . MET A 1 189 ? -12.530 -0.711 6.658 1.00 97.19 189 MET A O 1
ATOM 1441 N N . GLU A 1 190 ? -12.715 -2.013 8.476 1.00 98.25 190 GLU A N 1
ATOM 1442 C CA . GLU A 1 190 ? -13.363 -1.048 9.357 1.00 98.25 190 GLU A CA 1
ATOM 1443 C C . GLU A 1 190 ? -12.690 -1.078 10.722 1.00 98.25 190 GLU A C 1
ATOM 1445 O O . GLU A 1 190 ? -12.211 -2.128 11.147 1.00 98.25 190 GLU A O 1
ATOM 1450 N N . VAL A 1 191 ? -12.691 0.055 11.421 1.00 98.50 191 VAL A N 1
ATOM 1451 C CA . VAL A 1 191 ? -12.206 0.143 12.801 1.00 98.50 191 VAL A CA 1
ATOM 1452 C C . VAL A 1 191 ? -13.393 0.372 13.718 1.00 98.50 191 VAL A C 1
ATOM 1454 O O . VAL A 1 191 ? -14.249 1.214 13.439 1.00 98.50 191 VAL A O 1
ATOM 1457 N N . TRP A 1 192 ? -13.443 -0.381 14.806 1.00 98.69 192 TRP A N 1
ATOM 1458 C CA . TRP A 1 192 ? -14.539 -0.365 15.759 1.00 98.69 192 TRP A CA 1
ATOM 1459 C C . TRP A 1 192 ? -14.022 -0.070 17.163 1.00 98.69 192 TRP A C 1
ATOM 1461 O O . TRP A 1 192 ? -12.957 -0.544 17.559 1.00 98.69 192 TRP A O 1
ATOM 1471 N N . PHE A 1 193 ? -14.805 0.712 17.900 1.00 98.31 193 PHE A N 1
ATOM 1472 C CA . PHE A 1 193 ? -14.637 1.000 19.319 1.00 98.31 193 PHE A CA 1
ATOM 1473 C C . PHE A 1 193 ? -15.909 0.538 20.030 1.00 98.31 193 PHE A C 1
ATOM 1475 O O . PHE A 1 193 ? -16.974 1.139 19.878 1.00 98.31 193 PHE A O 1
ATOM 1482 N N . ASP A 1 194 ? -15.816 -0.584 20.739 1.00 97.81 194 ASP A N 1
ATOM 1483 C CA . ASP A 1 194 ? -16.955 -1.347 21.249 1.00 97.81 194 ASP A CA 1
ATOM 1484 C C . ASP A 1 194 ? -17.985 -1.673 20.146 1.00 97.81 194 ASP A C 1
ATOM 1486 O O . ASP A 1 194 ? -17.713 -2.484 19.252 1.00 97.81 194 ASP A O 1
ATOM 1490 N N . LYS A 1 195 ? -19.161 -1.039 20.184 1.00 97.31 195 LYS A N 1
ATOM 1491 C CA . LYS A 1 195 ? -20.261 -1.213 19.221 1.00 97.31 195 LYS A CA 1
ATOM 1492 C C . LYS A 1 195 ? -20.343 -0.079 18.203 1.00 97.31 195 LYS A C 1
ATOM 1494 O O . LYS A 1 195 ? -21.276 -0.043 17.406 1.00 97.31 195 LYS A O 1
ATOM 1499 N N . GLN A 1 196 ? -19.404 0.862 18.239 1.00 97.88 196 GLN A N 1
ATOM 1500 C CA . GLN A 1 196 ? -19.394 2.018 17.360 1.00 97.88 196 GLN A CA 1
ATOM 1501 C C . GLN A 1 196 ? -18.320 1.863 16.282 1.00 97.88 196 GLN A C 1
ATOM 1503 O O . GLN A 1 196 ? -17.128 1.782 16.578 1.00 97.88 196 GLN A O 1
ATOM 1508 N N . LYS A 1 197 ? -18.739 1.895 15.014 1.00 98.19 197 LYS A N 1
ATOM 1509 C CA . LYS A 1 197 ? -17.823 2.050 13.881 1.00 98.19 197 LYS A CA 1
ATOM 1510 C C . LYS A 1 197 ? -17.217 3.452 13.897 1.00 98.19 197 LYS A C 1
ATOM 1512 O O . LYS A 1 197 ? -17.942 4.449 13.936 1.00 98.19 197 LYS A O 1
ATOM 1517 N N . LEU A 1 198 ? -15.894 3.518 13.828 1.00 97.88 198 LEU A N 1
ATOM 1518 C CA . LEU A 1 198 ? -15.149 4.762 13.710 1.00 97.88 198 LEU A CA 1
ATOM 1519 C C . LEU A 1 198 ? -14.969 5.149 12.234 1.00 97.88 198 LEU A C 1
ATOM 1521 O O . LEU A 1 198 ? -14.945 4.290 11.349 1.00 97.88 198 LEU A O 1
ATOM 1525 N N . GLN A 1 199 ? -14.876 6.452 11.973 1.00 96.75 199 GLN A N 1
ATOM 1526 C CA . GLN A 1 199 ? -14.683 7.014 10.632 1.00 96.75 199 GLN A CA 1
ATOM 1527 C C . GLN A 1 199 ? -13.224 7.430 10.427 1.00 96.75 199 GLN A C 1
ATOM 1529 O O . GLN A 1 199 ? -12.461 7.533 11.388 1.00 96.75 199 GLN A O 1
ATOM 1534 N N . ASP A 1 200 ? -12.853 7.665 9.168 1.00 94.06 200 ASP A N 1
ATOM 1535 C CA . ASP A 1 200 ? -11.561 8.250 8.782 1.00 94.06 200 ASP A CA 1
ATOM 1536 C C . ASP A 1 200 ? -10.338 7.468 9.283 1.00 94.06 200 ASP A C 1
ATOM 1538 O O . ASP A 1 200 ? -9.297 8.031 9.623 1.00 94.06 200 ASP A O 1
ATOM 1542 N N . ALA A 1 201 ? -10.459 6.140 9.328 1.00 97.25 201 ALA A N 1
ATOM 1543 C CA . ALA A 1 201 ? -9.336 5.277 9.645 1.00 97.25 201 ALA A CA 1
ATOM 1544 C C . ALA A 1 201 ? -8.284 5.321 8.528 1.00 97.25 201 ALA A C 1
ATOM 1546 O O . ALA A 1 201 ? -8.580 5.050 7.362 1.00 97.25 201 ALA A O 1
ATOM 1547 N N . ALA A 1 202 ? -7.039 5.598 8.902 1.00 96.88 202 ALA A N 1
ATOM 1548 C CA . ALA A 1 202 ? -5.888 5.499 8.022 1.00 96.88 202 ALA A CA 1
ATOM 1549 C C . ALA A 1 202 ? -5.196 4.155 8.262 1.00 96.88 202 ALA A C 1
ATOM 1551 O O . ALA A 1 202 ? -4.718 3.896 9.363 1.00 96.88 202 ALA A O 1
ATOM 1552 N N . LEU A 1 203 ? -5.134 3.298 7.240 1.00 95.69 203 LEU A N 1
ATOM 1553 C CA . LEU A 1 203 ? -4.463 1.997 7.305 1.00 95.69 203 LEU A CA 1
ATOM 1554 C C . LEU A 1 203 ? -3.341 1.927 6.274 1.00 95.69 203 LEU A C 1
ATOM 1556 O O . LEU A 1 203 ? -3.522 2.307 5.118 1.00 95.69 203 LEU A O 1
ATOM 1560 N N . VAL A 1 204 ? -2.194 1.399 6.691 1.00 92.44 204 VAL A N 1
ATOM 1561 C CA . VAL A 1 204 ? -1.014 1.220 5.849 1.00 92.44 204 VAL A CA 1
ATOM 1562 C C . VAL A 1 204 ? -0.429 -0.171 6.090 1.00 92.44 204 VAL A C 1
ATOM 1564 O O . VAL A 1 204 ? -0.040 -0.508 7.213 1.00 92.44 204 VAL A O 1
ATOM 1567 N N . SER A 1 205 ? -0.343 -0.975 5.025 1.00 90.44 205 SER A N 1
ATOM 1568 C CA . SER A 1 205 ? 0.270 -2.312 5.053 1.00 90.44 205 SER A CA 1
ATOM 1569 C C . SER A 1 205 ? 1.652 -2.269 5.707 1.00 90.44 205 SER A C 1
ATOM 1571 O O . SER A 1 205 ? 2.438 -1.357 5.437 1.00 90.44 205 SER A O 1
ATOM 1573 N N . TYR A 1 206 ? 1.942 -3.246 6.568 1.00 90.69 206 TYR A N 1
ATOM 1574 C CA . TYR A 1 206 ? 3.196 -3.369 7.333 1.00 90.69 206 TYR A CA 1
ATOM 1575 C C . TYR A 1 206 ? 3.558 -2.208 8.269 1.00 90.69 206 TYR A C 1
ATOM 1577 O O . TYR A 1 206 ? 4.677 -2.160 8.779 1.00 90.69 206 TYR A O 1
ATOM 1585 N N . LYS A 1 207 ? 2.658 -1.246 8.482 1.00 94.81 207 LYS A N 1
ATOM 1586 C CA . LYS A 1 207 ? 2.880 -0.141 9.425 1.00 94.81 207 LYS A CA 1
ATOM 1587 C C . LYS A 1 207 ? 1.792 -0.053 10.483 1.00 94.81 207 LYS A C 1
ATOM 1589 O O . LYS A 1 207 ? 2.079 0.395 11.587 1.00 94.81 207 LYS A O 1
ATOM 1594 N N . GLY A 1 208 ? 0.578 -0.502 10.168 1.00 96.56 208 GLY A N 1
ATOM 1595 C CA . GLY A 1 208 ? -0.587 -0.402 11.039 1.00 96.56 208 GLY A CA 1
ATOM 1596 C C . GLY A 1 208 ? -1.503 0.735 10.621 1.00 96.56 208 GLY A C 1
ATOM 1597 O O . GLY A 1 208 ? -1.820 0.867 9.439 1.00 96.56 208 GLY A O 1
ATOM 1598 N N . GLY A 1 209 ? -1.968 1.533 11.572 1.00 97.75 209 GLY A N 1
ATOM 1599 C CA . GLY A 1 209 ? -2.923 2.585 11.270 1.00 97.75 209 GLY A CA 1
ATOM 1600 C C . GLY A 1 209 ? -3.233 3.504 12.434 1.00 97.75 209 GLY A C 1
ATOM 1601 O O . GLY A 1 209 ? -2.668 3.388 13.523 1.00 97.75 209 GLY A O 1
ATOM 1602 N N . SER A 1 210 ? -4.132 4.440 12.176 1.00 98.25 210 SER A N 1
ATOM 1603 C CA . SER A 1 210 ? -4.709 5.313 13.185 1.00 98.25 210 SER A CA 1
ATOM 1604 C C . SER A 1 210 ? -6.166 5.618 12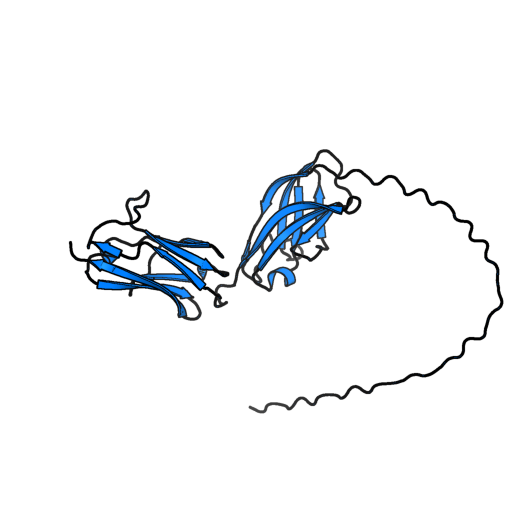.872 1.00 98.25 210 SER A C 1
ATOM 1606 O O . SER A 1 210 ? -6.630 5.471 11.739 1.00 98.25 210 SER A O 1
ATOM 1608 N N . VAL A 1 211 ? -6.909 6.020 13.897 1.00 98.44 211 VAL A N 1
ATOM 1609 C CA . VAL A 1 211 ? -8.316 6.394 13.769 1.00 98.44 211 VAL A CA 1
ATOM 1610 C C . VAL A 1 211 ? -8.682 7.450 14.802 1.00 98.44 211 VAL A C 1
ATOM 1612 O O . VAL A 1 211 ? -8.171 7.433 15.926 1.00 98.44 211 VAL A O 1
ATOM 1615 N N . LEU A 1 212 ? -9.577 8.364 14.428 1.00 98.19 212 LEU A N 1
ATOM 1616 C CA . LEU A 1 212 ? -10.134 9.338 15.359 1.00 98.19 212 LEU A CA 1
ATOM 1617 C C . LEU A 1 212 ? -11.183 8.684 16.260 1.00 98.19 212 LEU A C 1
ATOM 1619 O O . LEU A 1 212 ? -12.049 7.940 15.798 1.00 98.19 212 LEU A O 1
ATOM 1623 N N . VAL A 1 213 ? -11.134 9.010 17.549 1.00 97.81 213 VAL A N 1
ATOM 1624 C CA . VAL A 1 213 ? -12.131 8.584 18.533 1.00 97.81 213 VAL A CA 1
ATOM 1625 C C . VAL A 1 213 ? -13.031 9.778 18.852 1.00 97.81 213 VAL A C 1
ATOM 1627 O O . VAL A 1 213 ? -12.549 10.776 19.395 1.00 97.81 213 VAL A O 1
ATOM 1630 N N . PRO A 1 214 ? -14.332 9.721 18.513 1.00 96.12 214 PRO A N 1
ATOM 1631 C CA . PRO A 1 214 ? -15.244 10.817 18.785 1.00 96.12 214 PRO A CA 1
ATOM 1632 C C . PRO A 1 214 ? -15.458 10.967 20.287 1.00 96.12 214 PRO A C 1
ATOM 1634 O O . PRO A 1 214 ? -15.541 9.986 21.025 1.00 96.12 214 PRO A O 1
ATOM 1637 N N . GLN A 1 215 ? -15.633 12.208 20.734 1.00 96.06 215 GLN A N 1
ATOM 1638 C CA . GLN A 1 215 ? -15.795 12.529 22.151 1.00 96.06 215 GLN A CA 1
ATOM 1639 C C . GLN A 1 215 ? -16.953 11.764 22.812 1.00 96.06 215 GLN A C 1
ATOM 1641 O O . GLN A 1 215 ? -16.864 11.386 23.979 1.00 96.06 215 GLN A O 1
ATOM 1646 N N . SER A 1 216 ? -18.025 11.493 22.060 1.00 96.25 216 SER A N 1
ATOM 1647 C CA . SER A 1 216 ? -19.179 10.721 22.529 1.00 96.25 216 SER A CA 1
ATOM 1648 C C . SER A 1 216 ? -18.812 9.304 22.985 1.00 96.25 216 SER A C 1
ATOM 1650 O O . SER A 1 216 ? -19.437 8.802 23.919 1.00 96.25 216 SER A O 1
ATOM 1652 N N . ALA A 1 217 ? -17.782 8.689 22.390 1.00 96.38 217 ALA A N 1
ATOM 1653 C CA . ALA A 1 217 ? -17.342 7.327 22.700 1.00 96.38 217 ALA A CA 1
ATOM 1654 C C . ALA A 1 217 ? -16.634 7.210 24.063 1.00 96.38 217 ALA A C 1
ATOM 1656 O O . ALA A 1 217 ? -16.535 6.116 24.605 1.00 96.38 217 ALA A O 1
ATOM 1657 N N . ILE A 1 218 ? -16.188 8.330 24.649 1.00 97.06 218 ILE A N 1
ATOM 1658 C CA . ILE A 1 218 ? -15.462 8.367 25.933 1.00 97.06 218 ILE A CA 1
ATOM 1659 C C . ILE A 1 218 ? -16.236 9.096 27.042 1.00 97.06 218 ILE A C 1
ATOM 1661 O O . ILE A 1 218 ? -15.660 9.646 27.984 1.00 97.06 218 ILE A O 1
ATOM 1665 N N . THR A 1 219 ? -17.566 9.127 26.933 1.00 96.75 219 THR A N 1
ATOM 1666 C CA . THR A 1 219 ? -18.464 9.748 27.927 1.00 96.75 219 THR A CA 1
ATOM 1667 C C . THR A 1 219 ? -18.876 8.804 29.059 1.00 96.75 219 THR A C 1
ATOM 1669 O O . THR A 1 219 ? -19.421 9.257 30.070 1.00 96.75 219 THR A O 1
ATOM 1672 N N . SER A 1 220 ? -18.604 7.507 28.924 1.00 97.44 220 SER A N 1
ATOM 1673 C CA . SER A 1 220 ? -18.926 6.481 29.917 1.00 97.44 220 SER A CA 1
ATOM 1674 C C . SER A 1 220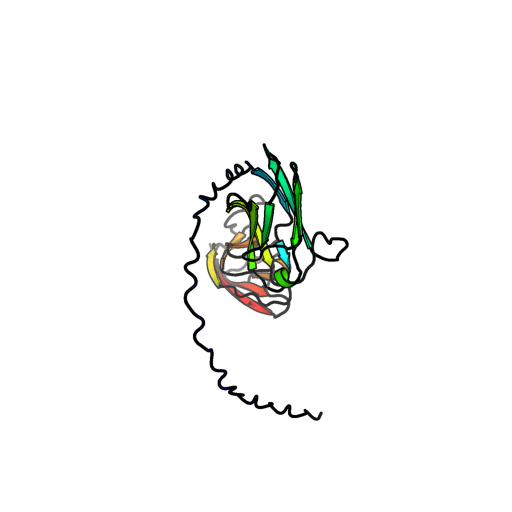 ? -17.649 5.816 30.411 1.00 97.44 220 SER A C 1
ATOM 1676 O O . SER A 1 220 ? -16.762 5.526 29.617 1.00 97.44 220 SER A O 1
ATOM 1678 N N . VAL A 1 221 ? -17.562 5.594 31.723 1.00 98.31 221 VAL A N 1
ATOM 1679 C CA . VAL A 1 221 ? -16.471 4.827 32.339 1.00 98.31 221 VAL A CA 1
ATOM 1680 C C . VAL A 1 221 ? -16.627 3.361 31.942 1.00 98.31 221 VAL A C 1
ATOM 1682 O O . VAL A 1 221 ? -17.750 2.857 31.905 1.00 98.31 221 VAL A O 1
ATOM 1685 N N . GLY A 1 222 ? -15.522 2.679 31.656 1.00 98.19 222 GLY A N 1
ATOM 1686 C CA . GLY A 1 222 ? -15.548 1.268 31.291 1.00 98.19 222 GLY A CA 1
ATOM 1687 C C . GLY A 1 222 ? -14.364 0.832 30.443 1.00 98.19 222 GLY A C 1
ATOM 1688 O O . GLY A 1 222 ? -13.445 1.602 30.173 1.00 98.19 222 GLY A O 1
ATOM 1689 N N . LYS A 1 223 ? -14.412 -0.431 30.025 1.00 98.56 223 LYS A N 1
ATOM 1690 C CA . LYS A 1 223 ? -13.438 -1.058 29.134 1.00 98.56 223 LYS A CA 1
ATOM 1691 C C . LYS A 1 223 ? -14.095 -1.317 27.787 1.00 98.56 223 LYS A C 1
ATOM 1693 O O . LYS A 1 223 ? -15.126 -1.982 27.728 1.00 98.56 223 LYS A O 1
ATOM 1698 N N . PHE A 1 224 ? -13.497 -0.792 26.728 1.00 98.44 224 PHE A N 1
ATOM 1699 C CA . PHE A 1 224 ? -14.052 -0.799 25.382 1.00 98.44 224 PHE A CA 1
ATOM 1700 C C . PHE A 1 224 ? -13.092 -1.535 24.447 1.00 98.44 224 PHE A C 1
ATOM 1702 O O . PHE A 1 224 ? -11.958 -1.085 24.272 1.00 98.44 224 PHE A O 1
ATOM 1709 N N . PRO A 1 225 ? -13.491 -2.66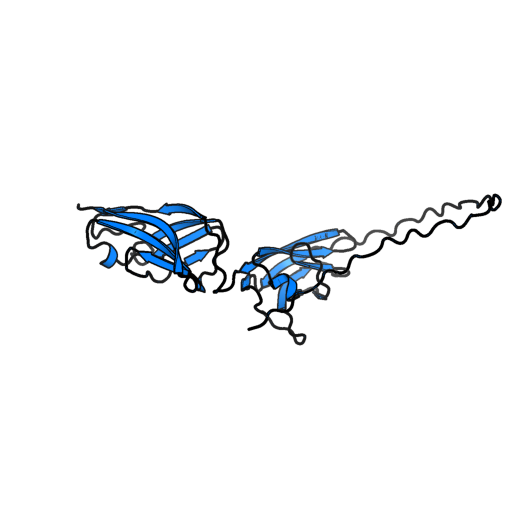8 23.847 1.00 98.50 225 PRO A N 1
ATOM 1710 C CA . PRO A 1 225 ? -12.626 -3.356 22.902 1.00 98.50 225 PRO A CA 1
ATOM 1711 C C . PRO A 1 225 ? -12.439 -2.498 21.647 1.00 98.50 225 PRO A C 1
ATOM 1713 O O . PRO A 1 225 ? -13.397 -1.938 21.114 1.00 98.50 225 PRO A O 1
ATOM 1716 N N . VAL A 1 226 ? -11.210 -2.433 21.152 1.00 98.69 226 VAL A N 1
ATOM 1717 C CA . VAL A 1 226 ? -10.846 -1.788 19.892 1.00 98.69 226 VAL A CA 1
ATOM 1718 C C . VAL A 1 226 ? -10.386 -2.878 18.939 1.00 98.69 226 VAL A C 1
ATOM 1720 O O . VAL A 1 226 ? -9.537 -3.701 19.283 1.00 98.69 226 VAL A O 1
ATOM 1723 N N . TYR A 1 227 ? -10.970 -2.929 17.748 1.00 98.62 227 TYR A N 1
ATOM 1724 C CA . TYR A 1 227 ? -10.687 -3.998 16.793 1.00 98.62 227 TYR A CA 1
ATOM 1725 C C . TYR A 1 227 ? -10.905 -3.551 15.352 1.00 98.62 227 TYR A C 1
ATOM 1727 O O . TYR A 1 227 ? -11.670 -2.628 15.063 1.00 98.62 227 TYR A O 1
ATOM 1735 N N . LEU A 1 228 ? -10.227 -4.239 14.438 1.00 98.25 228 LEU A N 1
ATOM 1736 C CA . LEU A 1 228 ? -10.493 -4.164 13.009 1.00 98.25 228 LEU A CA 1
ATOM 1737 C C . LEU A 1 228 ? -11.520 -5.225 12.618 1.00 98.25 228 LEU A C 1
ATOM 1739 O O . LEU A 1 228 ? -11.525 -6.322 13.177 1.00 98.25 228 LEU A O 1
ATOM 1743 N N . VAL A 1 229 ? -12.339 -4.929 11.613 1.00 98.19 229 VAL A N 1
ATOM 1744 C CA . VAL A 1 229 ? -13.250 -5.891 10.982 1.00 98.19 229 VAL A CA 1
ATOM 1745 C C . VAL A 1 229 ? -12.998 -5.904 9.483 1.00 98.19 229 VAL A C 1
ATOM 1747 O O . VAL A 1 229 ? -13.048 -4.858 8.837 1.00 98.19 229 VAL A O 1
ATOM 1750 N N . HIS A 1 230 ? -12.746 -7.085 8.924 1.00 97.19 230 HIS A N 1
ATOM 1751 C CA . HIS A 1 230 ? -12.748 -7.283 7.480 1.00 97.19 230 HIS A CA 1
ATOM 1752 C C . HIS A 1 230 ? -14.194 -7.369 6.980 1.00 97.19 230 HIS A C 1
ATOM 1754 O O . HIS A 1 230 ? -14.937 -8.265 7.379 1.00 97.19 230 HIS A O 1
ATOM 1760 N N . LYS A 1 231 ? -14.607 -6.430 6.122 1.00 96.38 231 LYS A N 1
ATOM 1761 C CA . LYS A 1 231 ? -16.016 -6.207 5.748 1.00 96.38 231 LYS A CA 1
ATOM 1762 C C . LYS A 1 231 ? -16.685 -7.437 5.147 1.00 96.38 231 LYS A C 1
ATOM 1764 O O . LYS A 1 231 ? -17.838 -7.714 5.458 1.00 96.38 231 LYS A O 1
ATOM 1769 N N . SER A 1 232 ? -15.982 -8.148 4.268 1.00 94.50 232 SER A N 1
ATOM 1770 C CA . SER A 1 232 ? -16.576 -9.236 3.488 1.00 94.50 232 SER A CA 1
ATOM 1771 C C . SER A 1 232 ? -16.666 -10.552 4.264 1.00 94.50 232 SER A C 1
ATOM 1773 O O . SER A 1 232 ? -17.637 -11.282 4.089 1.00 94.50 232 SER A O 1
ATOM 1775 N N . SER A 1 233 ? -15.703 -10.850 5.143 1.00 96.12 233 SER A N 1
ATOM 1776 C CA . SER A 1 233 ? -15.706 -12.090 5.939 1.00 96.12 233 SER A CA 1
ATOM 1777 C C . SER A 1 233 ? -16.228 -11.926 7.366 1.00 96.12 233 SER A C 1
ATOM 1779 O O . SER A 1 233 ? -16.516 -12.921 8.025 1.00 96.12 233 SER A O 1
ATOM 1781 N N . GLY A 1 234 ? -16.293 -10.697 7.884 1.00 97.06 234 GLY A N 1
ATOM 1782 C CA . GLY A 1 234 ? -16.566 -10.424 9.296 1.00 97.06 234 GLY A CA 1
ATOM 1783 C C . GLY A 1 234 ? -15.411 -10.787 10.239 1.00 97.06 234 GLY A C 1
ATOM 1784 O O . GLY A 1 234 ? -15.578 -10.717 11.457 1.00 97.06 234 GLY A O 1
ATOM 1785 N N . THR A 1 235 ? -14.243 -11.171 9.708 1.00 97.38 235 THR A N 1
ATOM 1786 C CA . THR A 1 235 ? -13.067 -11.525 10.516 1.00 97.38 235 THR A CA 1
ATOM 1787 C C . THR A 1 235 ? -12.642 -10.333 11.364 1.00 97.38 235 THR A C 1
ATOM 1789 O O . THR A 1 235 ? -12.447 -9.233 10.842 1.00 97.38 235 THR A O 1
ATOM 1792 N N . LYS A 1 236 ? -12.493 -10.563 12.672 1.00 97.81 236 LYS A N 1
ATOM 1793 C CA . LYS A 1 236 ? -12.051 -9.553 13.632 1.00 97.81 236 LYS A CA 1
ATOM 1794 C C . LYS A 1 236 ? -10.563 -9.696 13.923 1.00 97.81 236 LYS A C 1
ATOM 1796 O O . LYS A 1 236 ? -10.090 -10.809 14.136 1.00 97.81 236 LYS A O 1
ATOM 1801 N N . TYR A 1 237 ? -9.869 -8.566 14.001 1.00 97.81 237 TYR A N 1
ATOM 1802 C CA . TYR A 1 237 ? -8.486 -8.483 14.466 1.00 97.81 237 TYR A CA 1
ATOM 1803 C C . TYR A 1 237 ? -8.467 -7.580 15.688 1.00 97.81 237 TYR A C 1
ATOM 1805 O O . TYR A 1 237 ? -8.752 -6.385 15.585 1.00 97.81 237 TYR A O 1
ATOM 1813 N N . GLU A 1 238 ? -8.198 -8.161 16.850 1.00 98.25 238 GLU A N 1
ATOM 1814 C CA . GLU A 1 238 ? -8.139 -7.411 18.099 1.00 98.25 238 GLU A CA 1
ATOM 1815 C C . GLU A 1 238 ? -6.958 -6.435 18.067 1.00 98.25 238 GLU A C 1
ATOM 1817 O O . GLU A 1 238 ? -5.828 -6.831 17.783 1.00 98.25 238 GLU A O 1
ATOM 1822 N N . ILE A 1 239 ? -7.233 -5.153 18.325 1.00 98.31 239 ILE A N 1
ATOM 1823 C CA . ILE A 1 239 ? -6.191 -4.149 18.560 1.00 98.31 239 ILE A CA 1
ATOM 1824 C C . ILE A 1 239 ? -5.862 -4.126 20.055 1.00 98.31 239 ILE A C 1
ATOM 1826 O O . ILE A 1 239 ? -4.694 -4.193 20.424 1.00 98.31 239 ILE A O 1
ATOM 1830 N N . GLY A 1 240 ? -6.891 -4.071 20.906 1.00 98.44 240 GLY A N 1
ATOM 1831 C CA . GLY A 1 240 ? -6.758 -4.156 22.357 1.00 98.44 240 GLY A CA 1
ATOM 1832 C C . GLY A 1 240 ? -8.022 -3.714 23.090 1.00 98.44 240 GLY A C 1
ATOM 1833 O O . GLY A 1 240 ? -9.107 -3.667 22.513 1.00 98.44 240 GLY A O 1
ATOM 1834 N N . THR A 1 241 ? -7.891 -3.375 24.372 1.00 98.62 241 THR A N 1
ATOM 1835 C CA . THR A 1 241 ? -8.990 -2.871 25.212 1.00 98.62 241 THR A CA 1
ATOM 1836 C C . THR A 1 241 ? -8.647 -1.486 25.738 1.00 98.62 241 THR A C 1
ATOM 1838 O O . THR A 1 241 ? -7.661 -1.336 26.451 1.00 98.62 241 THR A O 1
ATOM 1841 N N . PHE A 1 242 ? -9.466 -0.491 25.401 1.00 98.62 242 PHE A N 1
ATOM 1842 C CA . PHE A 1 242 ? -9.304 0.898 25.818 1.00 98.62 242 PHE A CA 1
ATOM 1843 C C . PHE A 1 242 ? -10.109 1.193 27.088 1.00 98.62 242 PHE A C 1
ATOM 1845 O O . PHE A 1 242 ? -11.309 0.921 27.139 1.00 98.62 242 PHE A O 1
ATOM 1852 N N . GLU A 1 243 ? -9.480 1.764 28.110 1.00 98.62 243 GLU A N 1
ATOM 1853 C CA . GLU A 1 243 ? -10.101 2.033 29.408 1.00 98.62 243 GLU A CA 1
ATOM 1854 C C . GLU A 1 243 ? -10.435 3.519 29.602 1.00 98.62 243 GLU A C 1
ATOM 1856 O O . GLU A 1 243 ? -9.577 4.393 29.532 1.00 98.62 243 GLU A O 1
ATOM 1861 N N . VAL A 1 244 ? -11.700 3.819 29.889 1.00 98.56 244 VAL A N 1
ATOM 1862 C CA . VAL A 1 244 ? -12.136 5.156 30.305 1.00 98.56 244 VAL A CA 1
ATOM 1863 C C . VAL A 1 244 ? -12.354 5.137 31.810 1.00 98.56 244 VAL A C 1
ATOM 1865 O O . VAL A 1 244 ? -13.244 4.433 32.287 1.00 98.56 244 VAL A O 1
ATOM 1868 N N . THR A 1 245 ? -11.584 5.921 32.558 1.00 98.31 245 THR A N 1
ATOM 1869 C CA . THR A 1 245 ? -11.666 5.992 34.022 1.00 98.31 245 THR A CA 1
ATOM 1870 C C . THR A 1 245 ? -12.479 7.195 34.501 1.00 98.31 245 THR A C 1
ATOM 1872 O O . THR A 1 245 ? -12.726 8.158 33.766 1.00 98.31 245 THR A O 1
ATOM 1875 N N . ALA A 1 246 ? -12.934 7.141 35.754 1.00 97.12 246 ALA A N 1
ATOM 1876 C CA . ALA A 1 246 ? -13.398 8.337 36.450 1.00 97.12 246 ALA A CA 1
ATOM 1877 C C . ALA A 1 246 ? -12.205 9.261 36.767 1.00 97.12 246 ALA A C 1
ATOM 1879 O O . ALA A 1 246 ? -11.059 8.814 36.779 1.00 97.12 246 ALA A O 1
ATOM 1880 N N . LYS A 1 247 ? -12.492 10.546 36.990 1.00 89.62 247 LYS A N 1
ATOM 1881 C CA . LYS A 1 247 ? -11.495 11.532 37.424 1.00 89.62 247 LYS A CA 1
ATOM 1882 C C . LYS A 1 247 ? -11.060 11.285 38.866 1.00 89.62 247 LYS A C 1
ATOM 1884 O O . LYS A 1 247 ? -11.939 10.879 39.659 1.00 89.62 247 LYS A O 1
#

Foldseek 3Di:
DDDDDDDDDDDDDDDDDDDDDDDDDDDPDPPPPPVPDPDDQDDDKDKDWPDKDDQEDEQLDADPQDPVRFHKIKTFIAIPDFQPQKWKDWAPDTAPDWDDDRTITIGTDDNVSRNDWDKTWIWIARPRVRDIGTPGIHTHAYDLQDDWDKDWDDKDDQEDAQLDADPQDPVRFHKIWTFMETGDDPVQKWKDWAPDTFPDWDQDHRGGTMGTDDSVSRNDFDKTWIWMAGNNPRDIDTNGIHGHHHD

Secondary structure (DSSP, 8-state):
-PPPPPPPPPPPP------PPP---------------PPPPPPPPPEEEEEEE--EEETT---S--TTS-EEEEEEEEESS--TTEEEEETTEEPS-EEEETTEEEEEE-GGGGSS-EEEEEEEEETTT--EEEEEEEEEEPPTTS----EEEEEE--EEETT---S--TTS-EEEEEEEES---GGGEEEEETTEEESS-EEETTTEEEEEE-GGGGSS-EEEEEEEEETTT--EEEEEEEEEEP-

Radius of gyration: 29.44 Å; chains: 1; bounding box: 72×68×74 Å